Protein AF-A0AB34JAH9-F1 (afdb_monomer_lite)

Secondary structure (DSSP, 8-state):
--TT-----EE-SS-------TTPPPEES-S-HHHHHHHHT--TTTSPPEEETTEEE--THHHHSSTHHHHHHHHHHH-TT----EEEEE-S-B---------THHHHHHHHHHHHT-HHHHHHHHHHHHHHTT-EEEEE-PBPBTB---TT---HHHHHHHHHHHHHHHHHTHHHHHHHHHHHHHHH--HHHHHHHHHHHHHS---HHHHHHHHHHHHHHHHHHHH--

Structure (mmCIF, N/CA/C/O backbone):
data_AF-A0AB34JAH9-F1
#
_entry.id   AF-A0AB34JAH9-F1
#
loop_
_atom_site.group_PDB
_atom_site.id
_atom_site.type_symbol
_atom_site.label_atom_id
_atom_site.label_alt_id
_atom_site.label_comp_id
_atom_site.label_asym_id
_atom_site.label_entity_id
_atom_site.label_seq_id
_atom_site.pdbx_PDB_ins_code
_atom_site.Cartn_x
_atom_site.Cartn_y
_atom_site.Cartn_z
_atom_site.occupancy
_atom_site.B_iso_or_equiv
_atom_site.auth_seq_id
_atom_site.auth_comp_id
_atom_site.auth_asym_id
_atom_site.auth_atom_id
_atom_site.pdbx_PDB_model_num
ATOM 1 N N . MET A 1 1 ? -16.204 -18.238 15.334 1.00 49.59 1 MET A N 1
ATOM 2 C CA . MET A 1 1 ? -15.213 -17.325 15.942 1.00 49.59 1 MET A CA 1
ATOM 3 C C . MET A 1 1 ? -15.566 -17.162 17.406 1.00 49.59 1 MET A C 1
ATOM 5 O O . MET A 1 1 ? -16.722 -16.872 17.702 1.00 49.59 1 MET A O 1
ATOM 9 N N . GLU A 1 2 ? -14.619 -17.411 18.306 1.00 46.62 2 GLU A N 1
ATOM 10 C CA . GLU A 1 2 ? -14.800 -17.150 19.737 1.00 46.62 2 GLU A CA 1
ATOM 11 C C . GLU A 1 2 ? -14.984 -15.646 19.984 1.00 46.62 2 GLU A C 1
ATOM 13 O O . GLU A 1 2 ? -14.400 -14.815 19.289 1.00 46.62 2 GLU A O 1
ATOM 18 N N . LYS A 1 3 ? -15.817 -15.286 20.964 1.00 52.06 3 LYS A N 1
ATOM 19 C CA . LYS A 1 3 ? -16.354 -13.927 21.158 1.00 52.06 3 LYS A CA 1
ATOM 20 C C . LYS A 1 3 ? -15.336 -12.820 21.497 1.00 52.06 3 LYS A C 1
ATOM 22 O O . LYS A 1 3 ? -15.777 -11.698 21.680 1.00 52.06 3 LYS A O 1
ATOM 27 N N . ASN A 1 4 ? -14.026 -13.078 21.541 1.00 59.06 4 ASN A N 1
ATOM 28 C CA . ASN A 1 4 ? -13.010 -12.109 21.993 1.00 59.06 4 ASN A CA 1
ATOM 29 C C . ASN A 1 4 ? -11.688 -12.129 21.193 1.00 59.06 4 ASN A C 1
ATOM 31 O O . ASN A 1 4 ? -10.669 -11.640 21.681 1.00 59.06 4 ASN A O 1
ATOM 35 N N . GLN A 1 5 ? -11.663 -12.695 19.983 1.00 69.81 5 GLN A N 1
ATOM 36 C CA . GLN A 1 5 ? -10.435 -12.741 19.185 1.00 69.81 5 GLN A CA 1
ATOM 37 C C . GLN A 1 5 ? -10.327 -11.530 18.248 1.00 69.81 5 GLN A C 1
ATOM 39 O O . GLN A 1 5 ? -11.179 -11.325 17.385 1.00 69.81 5 GLN A O 1
ATOM 44 N N . TRP A 1 6 ? -9.252 -10.753 18.392 1.00 77.81 6 TRP A N 1
ATOM 45 C CA . TRP A 1 6 ? -8.877 -9.734 17.410 1.00 77.81 6 TRP A CA 1
ATOM 46 C C . TRP A 1 6 ? -8.344 -10.414 16.148 1.00 77.81 6 TRP A C 1
ATOM 48 O O . TRP A 1 6 ? -7.522 -11.327 16.227 1.00 77.81 6 TRP A O 1
ATOM 58 N N . CYS A 1 7 ? -8.801 -9.970 14.980 1.00 81.06 7 CYS A N 1
ATOM 59 C CA . CYS A 1 7 ? -8.337 -10.480 13.693 1.00 81.06 7 CYS A CA 1
ATOM 60 C C . CYS A 1 7 ? -8.199 -9.336 12.687 1.00 81.06 7 CYS A C 1
ATOM 62 O O . CYS A 1 7 ? -8.927 -8.346 12.758 1.00 81.06 7 CYS A O 1
ATOM 64 N N . CYS A 1 8 ? -7.256 -9.473 11.755 1.00 86.38 8 CYS A N 1
ATOM 65 C CA . CYS A 1 8 ? -7.121 -8.539 10.645 1.00 86.38 8 CYS A CA 1
ATOM 66 C C . CYS A 1 8 ? -8.253 -8.777 9.635 1.00 86.38 8 CYS A C 1
ATOM 68 O O . CYS A 1 8 ? -8.538 -9.926 9.286 1.00 86.38 8 CYS A O 1
ATOM 70 N N . MET A 1 9 ? -8.878 -7.698 9.162 1.00 89.56 9 MET A N 1
ATOM 71 C CA . MET A 1 9 ? -9.941 -7.739 8.161 1.00 89.56 9 MET A CA 1
ATOM 72 C C . MET A 1 9 ? -9.525 -6.948 6.921 1.00 89.56 9 MET A C 1
ATOM 74 O O . MET A 1 9 ? -9.053 -5.820 7.030 1.00 89.56 9 MET A O 1
ATOM 78 N N . LEU A 1 10 ? -9.723 -7.534 5.743 1.00 91.62 10 LEU A N 1
ATOM 79 C CA . LEU A 1 10 ? -9.477 -6.889 4.460 1.00 91.62 10 LEU A CA 1
ATOM 80 C C . LEU A 1 10 ? -10.747 -6.187 3.964 1.00 91.62 10 LEU A C 1
ATOM 82 O O . LEU A 1 10 ? -11.771 -6.827 3.732 1.00 91.62 10 LEU A O 1
ATOM 86 N N . LEU A 1 11 ? -10.670 -4.879 3.750 1.00 92.00 11 LEU A N 1
ATOM 87 C CA . LEU A 1 11 ? -11.725 -4.105 3.099 1.00 92.00 11 LEU A CA 1
ATOM 88 C C . LEU A 1 11 ? -11.309 -3.849 1.649 1.00 92.00 11 LEU A C 1
ATOM 90 O O . LEU A 1 11 ? -10.190 -3.409 1.394 1.00 92.00 11 LEU A O 1
ATOM 94 N N . CYS A 1 12 ? -12.174 -4.179 0.694 1.00 90.88 12 CYS A N 1
ATOM 95 C CA . CYS A 1 12 ? -11.834 -4.172 -0.730 1.00 90.88 12 CYS A CA 1
ATOM 96 C C . CYS A 1 12 ? -12.956 -3.579 -1.586 1.00 90.88 12 CYS A C 1
ATOM 98 O O . CYS A 1 12 ? -14.081 -3.420 -1.130 1.00 90.88 12 CYS A O 1
ATOM 100 N N . ASN A 1 13 ? -12.640 -3.229 -2.831 1.00 91.75 13 ASN A N 1
ATOM 101 C CA . ASN A 1 13 ? -13.566 -2.611 -3.786 1.00 91.75 13 ASN A CA 1
ATOM 102 C C . ASN A 1 13 ? -13.862 -3.512 -4.998 1.00 91.75 13 ASN A C 1
ATOM 104 O O . ASN A 1 13 ? -14.239 -3.020 -6.059 1.00 91.75 13 ASN A O 1
ATOM 108 N N . TYR A 1 14 ? -13.627 -4.814 -4.868 1.00 89.94 14 TYR A N 1
ATOM 109 C CA . TYR A 1 14 ? -13.820 -5.802 -5.922 1.00 89.94 14 TYR A CA 1
ATOM 110 C C . TYR A 1 14 ? -14.568 -7.007 -5.373 1.00 89.94 14 TYR A C 1
ATOM 112 O O . TYR A 1 14 ? -14.555 -7.273 -4.167 1.00 89.94 14 TYR A O 1
ATOM 120 N N . ASP A 1 15 ? -15.211 -7.747 -6.269 1.00 86.94 15 ASP A N 1
ATOM 121 C CA . ASP A 1 15 ? -15.792 -9.031 -5.918 1.00 86.94 15 ASP A CA 1
ATOM 122 C C . ASP A 1 15 ? -14.693 -10.041 -5.644 1.00 86.94 15 ASP A C 1
ATOM 124 O O . ASP A 1 15 ? -13.711 -10.184 -6.376 1.00 86.94 15 ASP A O 1
ATOM 128 N N . ARG A 1 16 ? -14.865 -10.722 -4.522 1.00 79.44 16 ARG A N 1
ATOM 129 C CA . ARG A 1 16 ? -13.935 -11.712 -4.022 1.00 79.44 16 ARG A CA 1
ATOM 130 C C . ARG A 1 16 ? -14.413 -13.068 -4.539 1.00 79.44 16 ARG A C 1
ATOM 132 O O . ARG A 1 16 ? -15.398 -13.559 -4.002 1.00 79.44 16 ARG A O 1
ATOM 139 N N . PRO A 1 17 ? -13.756 -13.676 -5.546 1.00 73.94 17 PRO A N 1
ATOM 140 C CA . PRO A 1 17 ? -14.196 -14.966 -6.070 1.00 73.94 17 PRO A CA 1
ATOM 141 C C . PRO A 1 17 ? -14.183 -16.023 -4.963 1.00 73.94 17 PRO A C 1
ATOM 143 O O . PRO A 1 17 ? -13.272 -16.027 -4.127 1.00 73.94 17 PRO A O 1
ATOM 146 N N . ASP A 1 18 ? -15.199 -16.884 -4.935 1.00 68.06 18 ASP A N 1
ATOM 147 C CA . ASP A 1 18 ? -15.270 -18.000 -3.996 1.00 68.06 18 ASP A CA 1
ATOM 148 C C . ASP A 1 18 ? -14.199 -19.027 -4.371 1.00 68.06 18 ASP A C 1
ATOM 150 O O . ASP A 1 18 ? -14.230 -19.633 -5.443 1.00 68.06 18 ASP A O 1
ATOM 154 N N . HIS A 1 19 ? 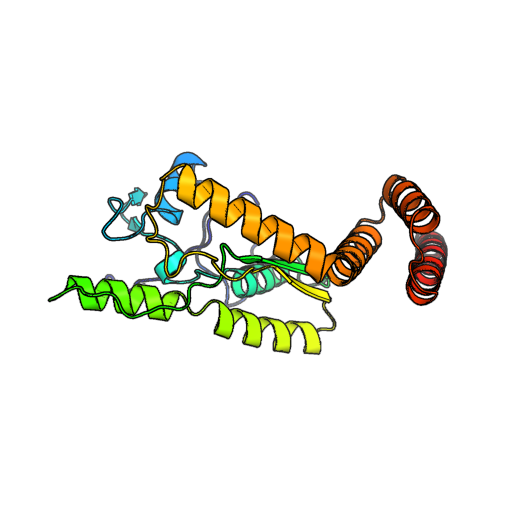-13.219 -19.207 -3.492 1.00 62.44 19 HIS A N 1
ATOM 155 C CA . HIS A 1 19 ? -12.175 -20.209 -3.653 1.00 62.44 19 HIS A CA 1
ATOM 156 C C . HIS A 1 19 ? -12.119 -21.081 -2.404 1.00 62.44 19 HIS A C 1
ATOM 158 O O . HIS A 1 19 ? -12.092 -20.572 -1.282 1.00 62.44 19 HIS A O 1
ATOM 164 N N . GLU A 1 20 ? -12.093 -22.398 -2.604 1.00 49.38 20 GLU A N 1
ATOM 165 C CA . GLU A 1 20 ? -11.875 -23.366 -1.533 1.00 49.38 20 GLU A CA 1
ATOM 166 C C . GLU A 1 20 ? -10.417 -23.269 -1.057 1.00 49.38 20 GLU A C 1
ATOM 168 O O . GLU A 1 20 ? -9.483 -23.625 -1.774 1.00 49.38 20 GLU A O 1
ATOM 173 N N . GLY A 1 21 ? -10.213 -22.739 0.150 1.00 54.16 21 GLY A N 1
ATOM 174 C CA . GLY A 1 21 ? -8.898 -22.633 0.779 1.00 54.16 21 GLY A CA 1
ATOM 175 C C . GLY A 1 21 ? -8.955 -21.907 2.125 1.00 54.16 21 GLY A C 1
ATOM 176 O O . GLY A 1 21 ? -9.409 -20.769 2.212 1.00 54.16 21 GLY A O 1
ATOM 177 N N . ASP A 1 22 ? -8.450 -22.555 3.175 1.00 55.94 22 ASP A N 1
ATOM 178 C CA . ASP A 1 22 ? -8.553 -22.154 4.593 1.00 55.94 22 ASP A CA 1
ATOM 179 C C . ASP A 1 22 ? -7.615 -20.990 5.002 1.00 55.94 22 ASP A C 1
ATOM 181 O O . ASP A 1 22 ? -7.293 -20.787 6.170 1.00 55.94 22 ASP A O 1
ATOM 185 N N . HIS A 1 23 ? -7.094 -20.230 4.036 1.00 63.84 23 HIS A N 1
ATOM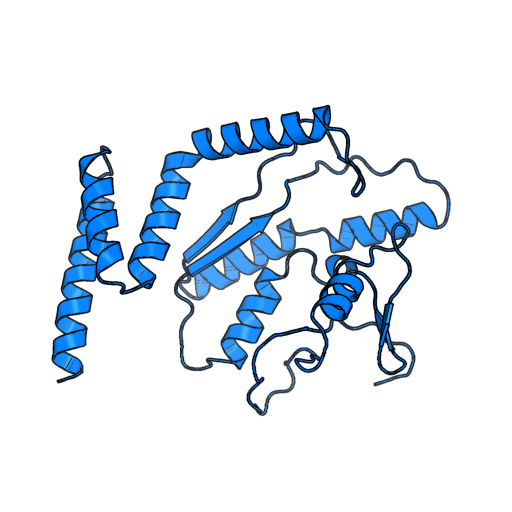 186 C CA . HIS A 1 23 ? -6.040 -19.227 4.273 1.00 63.84 23 HIS A CA 1
ATOM 187 C C . HIS A 1 23 ? -6.460 -17.798 3.931 1.00 63.84 23 HIS A C 1
ATOM 189 O O . HIS A 1 23 ? -5.650 -16.871 4.005 1.00 63.84 23 HIS A O 1
ATOM 195 N N . ARG A 1 24 ? -7.720 -17.595 3.539 1.00 73.31 24 ARG A N 1
ATOM 196 C CA . ARG A 1 24 ? -8.193 -16.283 3.111 1.00 73.31 24 ARG A CA 1
ATOM 197 C C . ARG A 1 24 ? -8.485 -15.384 4.307 1.00 73.31 24 ARG A C 1
ATOM 199 O O . ARG A 1 24 ? -9.180 -15.767 5.244 1.00 73.31 24 ARG A O 1
ATOM 206 N N . MET A 1 25 ? -8.012 -14.141 4.237 1.00 78.56 25 MET A N 1
ATOM 207 C CA . MET A 1 25 ? -8.375 -13.129 5.225 1.00 78.56 25 MET A CA 1
ATOM 208 C C . MET A 1 25 ? -9.882 -12.871 5.205 1.00 78.56 25 MET A C 1
ATOM 210 O O . MET A 1 25 ? -10.485 -12.710 4.134 1.00 78.56 25 MET A O 1
ATOM 214 N N . VAL A 1 26 ? -10.466 -12.750 6.397 1.00 84.62 26 VAL A N 1
ATOM 215 C CA . VAL A 1 26 ? -11.822 -12.220 6.571 1.00 84.62 26 VAL A CA 1
ATOM 216 C C . VAL A 1 26 ? -11.881 -10.852 5.900 1.00 84.62 26 VAL A C 1
ATOM 218 O O . VAL A 1 26 ? -10.958 -10.055 6.042 1.00 84.62 26 VAL A O 1
ATOM 221 N N . GLY A 1 27 ? -12.936 -10.570 5.142 1.00 85.75 27 GLY A N 1
ATOM 222 C CA . GLY A 1 27 ? -13.038 -9.294 4.448 1.00 85.75 27 GLY A CA 1
ATOM 223 C C . GLY A 1 27 ? -14.432 -8.976 3.943 1.00 85.75 27 GLY A C 1
ATOM 224 O O . GLY A 1 27 ? -15.302 -9.842 3.947 1.00 85.75 27 GLY A O 1
ATOM 225 N N . SER A 1 28 ? -14.625 -7.727 3.530 1.00 86.94 28 SER A N 1
ATOM 226 C CA . SER A 1 28 ? -15.883 -7.195 2.998 1.00 86.94 28 SER A CA 1
ATOM 227 C C . SER A 1 28 ? -15.606 -6.262 1.821 1.00 86.94 28 SER A C 1
ATOM 229 O O . SER A 1 28 ? -14.570 -5.593 1.783 1.00 86.94 28 SER A O 1
ATOM 231 N N . ASN A 1 29 ? -16.543 -6.214 0.877 1.00 89.56 29 ASN A N 1
ATOM 232 C CA . ASN A 1 29 ? -16.581 -5.247 -0.220 1.00 89.56 29 ASN A CA 1
ATOM 233 C C . ASN A 1 29 ? -17.878 -4.416 -0.250 1.00 89.56 29 ASN A C 1
ATOM 235 O O . ASN A 1 29 ? -18.139 -3.717 -1.222 1.00 89.56 29 ASN A O 1
ATOM 239 N N . GLN A 1 30 ? -18.692 -4.503 0.806 1.00 90.62 30 GLN A N 1
ATOM 240 C CA . GLN A 1 30 ? -20.044 -3.927 0.864 1.00 90.62 30 GLN A CA 1
ATOM 241 C C . GLN A 1 30 ? -20.117 -2.621 1.664 1.00 90.62 30 GLN A C 1
ATOM 243 O O . GLN A 1 30 ? -21.200 -2.119 1.943 1.00 90.62 30 GLN A O 1
ATOM 248 N N . TRP A 1 31 ? -18.977 -2.107 2.115 1.00 91.56 31 TRP A N 1
ATOM 249 C CA . TRP A 1 31 ? -18.929 -0.944 2.993 1.00 91.56 31 TRP A CA 1
ATOM 250 C C . TRP A 1 31 ? -18.771 0.349 2.206 1.00 91.56 31 TRP A C 1
ATOM 252 O O . TRP A 1 31 ? -18.100 0.388 1.173 1.00 91.56 31 TRP A O 1
ATOM 262 N N . GLU A 1 32 ? -19.337 1.431 2.735 1.00 92.25 32 GLU A N 1
ATOM 263 C CA . GLU A 1 32 ? -19.085 2.760 2.198 1.00 92.25 32 GLU A CA 1
ATOM 264 C C . GLU A 1 32 ? -17.618 3.158 2.401 1.00 92.25 32 GLU A C 1
ATOM 266 O O . GLU A 1 32 ? -16.992 2.848 3.418 1.00 92.25 32 GLU A O 1
ATOM 271 N N . VAL A 1 33 ? -17.066 3.909 1.444 1.00 93.38 33 VAL A N 1
ATOM 272 C CA . VAL A 1 33 ? -15.662 4.354 1.480 1.00 93.38 33 VAL A CA 1
ATOM 273 C C . VAL A 1 33 ? -15.345 5.121 2.769 1.00 93.38 33 VAL A C 1
ATOM 275 O O .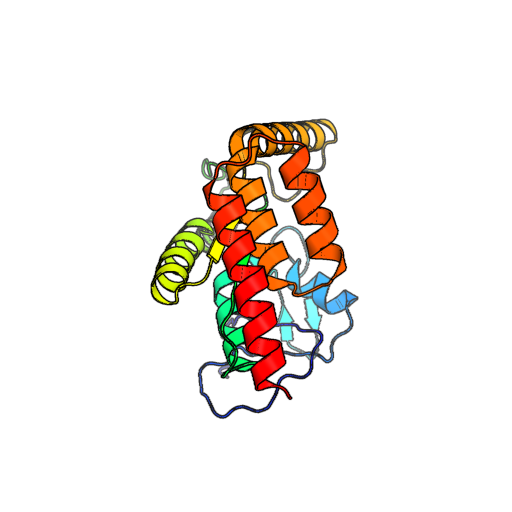 VAL A 1 33 ? -14.259 4.963 3.322 1.00 93.38 33 VAL A O 1
ATOM 278 N N . GLY A 1 34 ? -16.293 5.913 3.279 1.00 93.31 34 GLY A N 1
ATOM 279 C CA . GLY A 1 34 ? -16.131 6.644 4.537 1.00 93.31 34 GLY A CA 1
ATOM 280 C C . GLY A 1 34 ? -15.891 5.724 5.736 1.00 93.31 34 GLY A C 1
ATOM 281 O O . GLY A 1 34 ? -14.975 5.973 6.520 1.00 93.31 34 GLY A O 1
ATOM 282 N N . ASP A 1 35 ? -16.653 4.636 5.850 1.00 92.75 35 ASP A N 1
ATOM 283 C CA . ASP A 1 35 ? -16.502 3.668 6.940 1.00 92.75 35 ASP A CA 1
ATOM 284 C C . ASP A 1 35 ? -15.215 2.860 6.809 1.00 92.75 35 ASP A C 1
ATOM 286 O O . ASP A 1 35 ? -14.532 2.634 7.809 1.00 92.75 35 ASP A O 1
ATOM 290 N N . ILE A 1 36 ? -14.831 2.500 5.579 1.00 93.38 36 ILE A N 1
ATOM 291 C CA . ILE A 1 36 ? -13.558 1.824 5.303 1.00 93.38 36 ILE A CA 1
ATOM 292 C C . ILE A 1 36 ? -12.383 2.674 5.785 1.00 93.38 36 ILE A C 1
ATOM 294 O O . ILE A 1 36 ? -11.527 2.185 6.526 1.00 93.38 36 ILE A O 1
ATOM 298 N N . LEU A 1 37 ? -12.350 3.949 5.389 1.00 93.50 37 LEU A N 1
ATOM 299 C CA . LEU A 1 37 ? -11.277 4.863 5.770 1.00 93.50 37 LEU A CA 1
ATOM 300 C C . LEU A 1 37 ? -11.233 5.043 7.287 1.00 93.50 37 LEU A C 1
ATOM 302 O O . LEU A 1 37 ? -10.179 4.854 7.887 1.00 93.50 37 LEU A O 1
ATOM 306 N N . ARG A 1 38 ? -12.378 5.325 7.921 1.00 93.31 38 ARG A N 1
ATOM 307 C CA . ARG A 1 38 ? -12.435 5.519 9.375 1.00 93.31 38 ARG A CA 1
ATOM 308 C C . ARG A 1 38 ? -12.001 4.274 10.141 1.00 93.31 38 ARG A C 1
ATOM 310 O O . ARG A 1 38 ? -11.254 4.407 11.102 1.00 93.31 38 ARG A O 1
ATOM 317 N N . ALA A 1 39 ? -12.449 3.084 9.740 1.00 92.62 39 ALA A N 1
ATOM 318 C CA . ALA A 1 39 ? -12.068 1.838 10.398 1.00 92.62 39 ALA A CA 1
ATOM 319 C C . ALA A 1 39 ? -10.568 1.554 10.236 1.00 92.62 39 ALA A C 1
ATOM 321 O O . ALA A 1 39 ? -9.911 1.174 11.201 1.00 92.62 39 ALA A O 1
ATOM 322 N N . SER A 1 40 ? -10.017 1.788 9.040 1.00 92.12 40 SER A N 1
ATOM 323 C CA . SER A 1 40 ? -8.609 1.520 8.744 1.00 92.12 40 SER A CA 1
ATOM 324 C C . SER A 1 40 ? -7.639 2.485 9.426 1.00 92.12 40 SER A C 1
ATOM 326 O O . SER A 1 40 ? -6.503 2.081 9.652 1.00 92.12 40 SER A O 1
ATOM 328 N N . THR A 1 41 ? -8.051 3.724 9.725 1.00 91.44 41 THR A N 1
ATOM 329 C CA . THR A 1 41 ? -7.181 4.778 10.289 1.00 91.44 41 THR A CA 1
ATOM 330 C C . THR A 1 41 ? -7.510 5.136 11.743 1.00 91.44 41 THR A C 1
ATOM 332 O O . THR A 1 41 ? -7.066 6.172 12.244 1.00 91.44 41 THR A O 1
ATOM 335 N N . ALA A 1 42 ? -8.363 4.359 12.420 1.00 91.44 42 ALA A N 1
ATOM 336 C CA . ALA A 1 42 ? -8.774 4.625 13.799 1.00 91.44 42 ALA A CA 1
ATOM 337 C C . ALA A 1 42 ? -7.666 4.245 14.797 1.00 91.44 42 ALA A C 1
ATOM 339 O O . ALA A 1 42 ? -7.796 3.272 15.550 1.00 91.44 42 ALA A O 1
ATOM 340 N N . ALA A 1 43 ? -6.547 4.976 14.760 1.00 87.38 43 ALA A N 1
ATOM 341 C CA . ALA A 1 43 ? -5.382 4.716 15.598 1.00 87.38 43 ALA A CA 1
ATOM 342 C C . ALA A 1 43 ? -5.773 4.835 17.076 1.00 87.38 43 ALA A C 1
ATOM 344 O O . ALA A 1 43 ? -6.311 5.879 17.475 1.00 87.38 43 ALA A O 1
ATOM 345 N N . PRO A 1 44 ? -5.520 3.800 17.906 1.00 84.38 44 PRO A N 1
ATOM 346 C CA . PRO A 1 44 ? -5.752 3.899 19.338 1.00 84.38 44 PRO A CA 1
ATOM 347 C C . PRO A 1 44 ? -5.070 5.144 19.897 1.00 84.38 44 PRO A C 1
ATOM 349 O O . PRO A 1 44 ? -4.025 5.550 19.401 1.00 84.38 44 PRO A O 1
ATOM 352 N N . THR A 1 45 ? -5.672 5.746 20.921 1.00 82.44 45 THR A N 1
ATOM 353 C CA . THR A 1 45 ? -5.240 7.009 21.552 1.00 82.44 45 THR A CA 1
ATOM 354 C C . THR A 1 45 ? -5.420 8.278 20.713 1.00 82.44 45 THR A C 1
ATOM 356 O O . THR A 1 45 ? -5.460 9.354 21.299 1.00 82.44 45 THR A O 1
ATOM 359 N N . TYR A 1 46 ? -5.602 8.171 19.394 1.00 82.81 46 TYR A N 1
ATOM 360 C CA . TYR A 1 46 ? -5.848 9.310 18.501 1.00 82.81 46 TYR A CA 1
ATOM 361 C C . TYR A 1 46 ? -7.316 9.422 18.093 1.00 82.81 46 TYR A C 1
ATOM 363 O O . TYR A 1 46 ? -7.905 10.501 18.143 1.00 82.81 46 TYR A O 1
ATOM 371 N N . PHE A 1 47 ? -7.928 8.294 17.737 1.00 89.38 47 PHE A N 1
ATOM 372 C CA . PHE A 1 47 ? -9.298 8.236 17.247 1.00 89.38 47 PHE A CA 1
ATOM 373 C C . PHE A 1 47 ? -10.118 7.192 18.003 1.00 89.38 47 PHE A C 1
ATOM 375 O O . PHE A 1 47 ? -9.598 6.209 18.532 1.00 89.38 47 PHE A O 1
ATOM 382 N N . GLN A 1 48 ? -11.431 7.421 18.059 1.00 91.56 48 GLN A N 1
ATOM 383 C CA . GLN A 1 48 ? -12.366 6.447 18.617 1.00 91.56 48 GLN A CA 1
ATOM 384 C C . GLN A 1 48 ? -12.476 5.230 17.685 1.00 91.56 48 GLN A C 1
ATOM 386 O O . GLN A 1 48 ? -12.553 5.426 16.467 1.00 91.56 48 GLN A O 1
ATOM 391 N N . PRO A 1 49 ? -12.544 4.001 18.231 1.00 92.12 49 PRO A N 1
ATOM 392 C CA . PRO A 1 49 ? -12.849 2.814 17.445 1.00 92.12 49 PRO A CA 1
ATOM 393 C C . PRO A 1 49 ? -14.160 2.969 16.667 1.00 92.12 49 PRO A C 1
ATOM 395 O O . PRO A 1 49 ? -15.101 3.630 17.117 1.00 92.12 49 PRO A O 1
ATOM 398 N N . VAL A 1 50 ? -14.236 2.332 15.504 1.00 92.56 50 VAL A N 1
ATOM 399 C CA . VAL A 1 50 ? -15.413 2.377 14.631 1.00 92.56 50 VAL A CA 1
ATOM 400 C C . VAL A 1 50 ? -16.216 1.103 14.818 1.00 92.56 50 VAL A C 1
ATOM 402 O O . VAL A 1 50 ? -15.648 0.018 14.778 1.00 92.56 50 VAL A O 1
ATOM 405 N N . THR A 1 51 ? -17.530 1.213 14.999 1.00 92.38 51 THR A N 1
ATOM 406 C CA . THR A 1 51 ? -18.408 0.041 15.081 1.00 92.38 51 THR A CA 1
ATOM 407 C C . THR A 1 51 ? -19.306 -0.030 13.856 1.00 92.38 51 THR A C 1
ATOM 409 O O . THR A 1 51 ? -20.083 0.890 13.616 1.00 92.38 51 THR A O 1
ATOM 412 N N . VAL A 1 52 ? -19.219 -1.138 13.121 1.00 87.88 52 VAL A N 1
ATOM 413 C CA . VAL A 1 52 ? -20.053 -1.458 11.952 1.00 87.88 52 VAL A CA 1
ATOM 414 C C . VAL A 1 52 ? -20.574 -2.882 12.131 1.00 87.88 52 VAL A C 1
ATOM 416 O O . VAL A 1 52 ? -19.833 -3.757 12.580 1.00 87.88 52 VAL A O 1
ATOM 419 N N . ASP A 1 53 ? -21.861 -3.112 11.862 1.00 85.81 53 ASP A N 1
ATOM 420 C CA . ASP A 1 53 ? -22.520 -4.425 11.987 1.00 85.81 53 ASP A CA 1
ATOM 421 C C . ASP A 1 53 ? -22.282 -5.133 13.338 1.00 85.81 53 ASP A C 1
ATOM 423 O O . ASP A 1 53 ? -22.115 -6.352 13.426 1.00 85.81 53 ASP A O 1
ATOM 427 N N . GLY A 1 54 ? -22.229 -4.352 14.423 1.00 86.50 54 GLY A N 1
ATOM 428 C CA . GLY A 1 54 ? -22.015 -4.862 15.782 1.00 86.50 54 GLY A CA 1
ATOM 429 C C . GLY A 1 54 ? -20.590 -5.347 16.074 1.00 86.50 54 GLY A C 1
ATOM 430 O O . GLY A 1 54 ? -20.363 -5.955 17.120 1.00 86.50 54 GLY A O 1
ATOM 431 N N . ARG A 1 55 ? -19.628 -5.083 15.184 1.00 88.19 55 ARG A N 1
ATOM 432 C CA . ARG A 1 55 ? -18.197 -5.348 15.385 1.00 88.19 55 ARG A CA 1
ATOM 433 C C . ARG A 1 55 ? -17.431 -4.043 15.506 1.00 88.19 55 ARG A C 1
ATOM 435 O O . ARG A 1 55 ? -17.753 -3.077 14.823 1.00 88.19 55 ARG A O 1
ATOM 442 N N . THR A 1 56 ? -16.412 -4.030 16.356 1.00 91.44 56 THR A N 1
ATOM 443 C CA . THR A 1 56 ? -15.566 -2.858 16.594 1.00 91.44 56 THR A CA 1
ATOM 444 C C . THR A 1 56 ? -14.221 -3.013 15.894 1.00 91.44 56 THR A C 1
ATOM 446 O O . THR A 1 56 ? -13.593 -4.068 15.958 1.00 91.44 56 THR A O 1
ATOM 449 N N . TYR A 1 57 ? -13.787 -1.936 15.251 1.00 91.75 57 TYR A N 1
ATOM 450 C CA . TYR A 1 57 ? -12.620 -1.844 14.391 1.00 91.75 57 TYR A CA 1
ATOM 451 C C . TYR A 1 57 ? -11.700 -0.722 14.866 1.00 91.75 57 TYR A C 1
ATOM 453 O O . TYR A 1 57 ? -12.150 0.312 15.367 1.00 91.75 57 TYR A O 1
ATOM 461 N N . VAL A 1 58 ? -10.405 -0.948 14.697 1.00 91.62 58 VAL A N 1
ATOM 462 C CA . VAL A 1 58 ? -9.308 -0.030 15.014 1.00 91.62 58 VAL A CA 1
ATOM 463 C C . VAL A 1 58 ? -8.306 -0.072 13.866 1.00 91.62 58 VAL A C 1
ATOM 465 O O . VAL A 1 58 ? -8.389 -0.955 13.010 1.00 91.62 58 VAL A O 1
ATOM 468 N N . ASP A 1 59 ? -7.356 0.857 13.880 1.00 90.94 59 ASP A N 1
ATOM 469 C CA . ASP A 1 59 ? -6.348 1.026 12.834 1.00 90.94 59 ASP A CA 1
ATOM 470 C C . ASP A 1 59 ? -5.674 -0.273 12.387 1.00 90.94 59 ASP A C 1
ATOM 472 O O . ASP A 1 59 ? -5.219 -1.086 13.202 1.00 90.94 59 ASP A O 1
ATOM 476 N N . GLY A 1 60 ? -5.563 -0.432 11.068 1.00 88.75 60 GLY A N 1
ATOM 477 C CA . GLY A 1 60 ? -4.921 -1.585 10.445 1.00 88.75 60 GLY A CA 1
ATOM 478 C C . GLY A 1 60 ? -3.435 -1.701 10.782 1.00 88.75 60 GLY A C 1
ATOM 479 O O . GLY A 1 60 ? -2.900 -2.806 10.767 1.00 88.75 60 GLY A O 1
ATOM 480 N N . GLY A 1 61 ? -2.776 -0.606 11.159 1.00 84.19 61 GLY A N 1
ATOM 481 C CA . GLY A 1 61 ? -1.386 -0.544 11.601 1.00 84.19 61 GLY A CA 1
ATOM 482 C C . GLY A 1 61 ? -1.086 -1.394 12.835 1.00 84.19 61 GLY A C 1
ATOM 483 O O . GLY A 1 61 ? 0.046 -1.842 12.998 1.00 84.19 61 GLY A O 1
ATOM 484 N N . LEU A 1 62 ? -2.094 -1.718 13.653 1.00 81.31 62 LEU A N 1
ATOM 485 C CA . LEU A 1 62 ? -1.951 -2.680 14.753 1.00 81.31 62 LEU A CA 1
ATOM 486 C C . LEU A 1 62 ? -1.705 -4.119 14.281 1.00 81.31 62 LEU A C 1
ATOM 488 O O . LEU A 1 62 ? -1.157 -4.923 15.033 1.00 81.31 62 LEU A O 1
ATOM 492 N N . ALA A 1 63 ? -2.141 -4.461 13.069 1.00 80.50 63 ALA A N 1
ATOM 493 C CA . ALA A 1 63 ? -2.058 -5.816 12.530 1.00 80.50 63 ALA A CA 1
ATOM 494 C C . ALA A 1 63 ? -1.133 -5.919 11.308 1.00 80.50 63 ALA A C 1
ATOM 496 O O . ALA A 1 63 ? -0.414 -6.902 11.157 1.00 80.50 63 ALA A O 1
ATOM 497 N N . ALA A 1 64 ? -1.168 -4.920 10.429 1.00 83.94 64 ALA A N 1
ATOM 498 C CA . ALA A 1 64 ? -0.581 -4.949 9.098 1.00 83.94 64 ALA A CA 1
ATOM 499 C C . ALA A 1 64 ? -0.115 -3.550 8.651 1.00 83.94 64 ALA A C 1
ATOM 501 O O . ALA A 1 64 ? -0.510 -3.065 7.592 1.00 83.94 64 ALA A O 1
ATOM 502 N N . ASN A 1 65 ? 0.766 -2.904 9.427 1.00 85.31 65 ASN A N 1
ATOM 503 C CA . ASN A 1 65 ? 1.310 -1.581 9.072 1.00 85.31 65 ASN A CA 1
ATOM 504 C C . ASN A 1 65 ? 2.134 -1.580 7.766 1.00 85.31 65 ASN A C 1
ATOM 506 O O . ASN A 1 65 ? 2.307 -0.557 7.112 1.00 85.31 65 ASN A O 1
ATOM 510 N N . ASN A 1 66 ? 2.640 -2.748 7.360 1.00 90.38 66 ASN A N 1
ATOM 511 C CA . ASN A 1 66 ? 3.119 -3.000 6.006 1.00 90.38 66 ASN A CA 1
ATOM 512 C C . ASN A 1 66 ? 2.215 -4.069 5.362 1.00 90.38 66 ASN A C 1
ATOM 514 O O . ASN A 1 66 ? 2.451 -5.263 5.562 1.00 90.38 66 ASN A O 1
ATOM 518 N N . PRO A 1 67 ? 1.195 -3.685 4.573 1.00 92.75 67 PRO A N 1
ATOM 519 C CA . PRO A 1 67 ? 0.222 -4.631 4.031 1.00 92.75 67 PRO A CA 1
ATOM 520 C C . PRO A 1 67 ? 0.755 -5.439 2.836 1.00 92.75 67 PRO A C 1
ATOM 522 O O . PRO A 1 67 ? 0.006 -6.209 2.240 1.00 92.75 67 PRO A O 1
ATOM 525 N N . THR A 1 68 ? 2.034 -5.297 2.461 1.00 94.94 68 THR A N 1
ATOM 526 C CA . THR A 1 68 ? 2.582 -5.874 1.219 1.00 94.94 68 THR A CA 1
ATOM 527 C C . THR A 1 68 ? 2.426 -7.397 1.153 1.00 94.94 68 THR A C 1
ATOM 529 O O . THR A 1 68 ? 2.041 -7.925 0.113 1.00 94.94 68 THR A O 1
ATOM 532 N N . MET A 1 69 ? 2.664 -8.112 2.260 1.00 92.38 69 MET A N 1
ATOM 533 C CA . MET A 1 69 ? 2.468 -9.568 2.302 1.00 92.38 69 MET A CA 1
ATOM 534 C C . MET A 1 69 ? 0.994 -9.941 2.086 1.00 92.38 69 MET A C 1
ATOM 536 O O . MET A 1 69 ? 0.687 -10.808 1.271 1.00 92.38 69 MET A O 1
ATOM 540 N N . HIS A 1 70 ? 0.076 -9.245 2.762 1.00 91.44 70 HIS A N 1
ATOM 541 C CA . HIS A 1 70 ? -1.364 -9.461 2.605 1.00 91.44 70 HIS A CA 1
ATOM 542 C C . HIS A 1 70 ? -1.835 -9.169 1.176 1.00 91.44 70 HIS A C 1
ATOM 544 O O . HIS A 1 70 ? -2.636 -9.925 0.632 1.00 91.44 70 HIS A O 1
ATOM 550 N N . ALA A 1 71 ? -1.288 -8.132 0.537 1.00 93.62 71 ALA A N 1
ATOM 551 C CA . ALA A 1 71 ? -1.585 -7.803 -0.851 1.00 93.62 71 ALA A CA 1
ATOM 552 C C . ALA A 1 71 ? -1.120 -8.898 -1.828 1.00 93.62 71 ALA A C 1
ATOM 554 O O . ALA A 1 71 ? -1.866 -9.253 -2.738 1.00 93.62 71 ALA A O 1
ATOM 555 N N . ILE A 1 72 ? 0.077 -9.468 -1.631 1.00 93.62 72 ILE A N 1
ATOM 556 C CA . ILE A 1 72 ? 0.584 -10.582 -2.453 1.00 93.62 72 ILE A CA 1
ATOM 557 C C . ILE A 1 72 ? -0.308 -11.821 -2.297 1.00 93.62 72 ILE A C 1
ATOM 559 O O . ILE A 1 72 ? -0.676 -12.441 -3.295 1.00 93.62 72 ILE A O 1
ATOM 563 N N . LEU A 1 73 ? -0.679 -12.163 -1.059 1.00 90.62 73 LEU A N 1
ATOM 564 C CA . LEU A 1 73 ? -1.543 -13.310 -0.772 1.00 90.62 73 LEU A CA 1
ATOM 565 C C . LEU A 1 73 ? -2.941 -13.140 -1.381 1.00 90.62 73 LEU A C 1
ATOM 567 O O . LEU A 1 73 ? -3.439 -14.058 -2.032 1.00 90.62 73 LEU A O 1
ATOM 571 N N . GLU A 1 74 ? -3.562 -11.968 -1.226 1.00 91.25 74 GLU A N 1
ATOM 572 C CA . GLU A 1 74 ? -4.880 -11.706 -1.810 1.00 91.25 74 GLU A CA 1
ATOM 573 C C . GLU A 1 74 ? -4.820 -11.682 -3.344 1.00 91.25 74 GLU A C 1
ATOM 575 O O . GLU A 1 74 ? -5.696 -12.249 -3.988 1.00 91.25 74 GLU A O 1
ATOM 580 N N . ALA A 1 75 ? -3.767 -11.124 -3.952 1.00 91.69 75 ALA A N 1
ATOM 581 C CA . ALA A 1 75 ? -3.586 -11.180 -5.404 1.00 91.69 75 ALA A CA 1
ATOM 582 C C . ALA A 1 75 ? -3.487 -12.627 -5.918 1.00 91.69 75 ALA A C 1
ATOM 584 O O . ALA A 1 75 ? -4.067 -12.945 -6.955 1.00 91.69 75 ALA A O 1
ATOM 585 N N . GLY A 1 76 ? -2.814 -13.513 -5.175 1.00 89.12 76 GLY A N 1
ATOM 586 C CA . GLY A 1 76 ? -2.787 -14.949 -5.466 1.00 89.12 76 GLY A CA 1
ATOM 587 C C . GLY A 1 76 ? -4.157 -15.622 -5.327 1.00 89.12 76 GLY A C 1
ATOM 588 O O . GLY A 1 76 ? -4.451 -16.552 -6.073 1.00 89.12 76 GLY A O 1
ATOM 589 N N . CYS A 1 77 ? -5.016 -15.128 -4.431 1.00 86.75 77 CYS A N 1
ATOM 590 C CA . CYS A 1 77 ? -6.397 -15.599 -4.315 1.00 86.75 77 CYS A CA 1
ATOM 591 C C . CYS A 1 77 ? -7.262 -15.127 -5.490 1.00 86.75 77 CYS A C 1
ATOM 593 O O . CYS A 1 77 ? -8.047 -15.909 -6.006 1.00 86.75 77 CYS A O 1
ATOM 595 N N . ILE A 1 78 ? -7.136 -13.869 -5.922 1.00 89.38 78 ILE A N 1
ATOM 596 C CA . ILE A 1 78 ? -7.954 -13.311 -7.015 1.00 89.38 78 ILE A CA 1
ATOM 597 C C . ILE A 1 78 ? -7.509 -13.864 -8.376 1.00 89.38 78 ILE A C 1
ATOM 599 O O . ILE A 1 78 ? -8.336 -14.135 -9.246 1.00 89.38 78 ILE A O 1
ATOM 603 N N . TRP A 1 79 ? -6.199 -14.032 -8.576 1.00 89.19 79 TRP A N 1
ATOM 604 C CA . TRP A 1 79 ? -5.624 -14.474 -9.845 1.00 89.19 79 TRP A CA 1
ATOM 605 C C . TRP A 1 79 ? -4.649 -15.644 -9.658 1.00 89.19 79 TRP A C 1
ATOM 607 O O . TRP A 1 79 ? -3.451 -15.495 -9.912 1.00 89.19 79 TRP A O 1
ATOM 617 N N . PRO A 1 80 ? -5.138 -16.846 -9.306 1.00 87.69 80 PRO A N 1
ATOM 618 C CA . PRO A 1 80 ? -4.284 -17.990 -8.965 1.00 87.69 80 PRO A CA 1
ATOM 619 C C . PRO A 1 80 ? -3.356 -18.443 -10.101 1.00 87.69 80 PRO A C 1
ATOM 621 O O . PRO A 1 80 ? -2.308 -19.030 -9.855 1.00 87.69 80 PRO A O 1
ATOM 624 N N . GLN A 1 81 ? -3.719 -18.154 -11.354 1.00 88.19 81 GLN A N 1
ATOM 625 C CA . GLN A 1 81 ? -2.934 -18.513 -12.540 1.00 88.19 81 GLN A CA 1
ATOM 626 C C . GLN A 1 81 ? -2.107 -17.349 -13.105 1.00 88.19 81 GLN A C 1
ATOM 628 O O . GLN A 1 81 ? -1.410 -17.513 -14.108 1.00 88.19 81 GLN A O 1
ATOM 633 N N . ARG A 1 82 ? -2.170 -16.156 -12.497 1.00 89.00 82 ARG A N 1
ATOM 634 C CA . ARG A 1 82 ? -1.449 -14.973 -12.978 1.00 89.00 82 ARG A CA 1
ATOM 635 C C . ARG A 1 82 ? -0.282 -14.658 -12.056 1.00 89.00 82 ARG A C 1
ATOM 637 O O . ARG A 1 82 ? -0.455 -14.374 -10.877 1.00 89.00 82 ARG A O 1
ATOM 644 N N . ARG A 1 83 ? 0.925 -14.638 -12.619 1.00 89.56 83 ARG A N 1
ATOM 645 C CA . ARG A 1 83 ? 2.119 -14.216 -11.881 1.00 89.56 83 ARG A CA 1
ATOM 646 C C . ARG A 1 83 ? 2.128 -12.702 -11.687 1.00 89.56 83 ARG A C 1
ATOM 648 O O . ARG A 1 83 ? 1.852 -11.949 -12.622 1.00 89.56 83 ARG A O 1
ATOM 655 N N . ILE A 1 84 ? 2.501 -12.266 -10.488 1.00 93.19 84 ILE A N 1
ATOM 656 C CA . ILE A 1 84 ? 2.785 -10.860 -10.195 1.00 93.19 84 ILE A CA 1
ATOM 657 C C . ILE A 1 84 ? 4.134 -10.513 -10.833 1.00 93.19 84 ILE A C 1
ATOM 659 O O . ILE A 1 84 ? 5.127 -11.183 -10.577 1.00 93.19 84 ILE A O 1
ATOM 663 N N . GLY A 1 85 ? 4.177 -9.483 -11.681 1.00 90.81 85 GLY A N 1
ATOM 664 C CA . GLY A 1 85 ? 5.420 -9.072 -12.348 1.00 90.81 85 GLY A CA 1
ATOM 665 C C . GLY A 1 85 ? 6.272 -8.096 -11.533 1.00 90.81 85 GLY A C 1
ATOM 666 O O . GLY A 1 85 ? 7.498 -8.090 -11.652 1.00 90.81 85 GLY A O 1
ATOM 667 N N . CYS A 1 86 ? 5.632 -7.253 -10.720 1.00 94.62 86 CYS A N 1
ATOM 668 C CA . CYS A 1 86 ? 6.300 -6.244 -9.908 1.00 94.62 86 CYS A CA 1
ATOM 669 C C . CYS A 1 86 ? 5.453 -5.878 -8.685 1.00 94.62 86 CYS A C 1
ATOM 671 O O . CYS A 1 86 ? 4.226 -5.812 -8.778 1.00 94.62 86 CYS A O 1
ATOM 673 N N . VAL A 1 87 ? 6.117 -5.616 -7.562 1.00 96.81 87 VAL A N 1
ATOM 674 C CA . VAL A 1 87 ? 5.547 -5.066 -6.333 1.00 96.81 87 VAL A CA 1
ATOM 675 C C . VAL A 1 87 ? 6.364 -3.841 -5.944 1.00 96.81 87 VAL A C 1
ATOM 677 O O . VAL A 1 87 ? 7.573 -3.930 -5.737 1.00 96.81 87 VAL A O 1
ATOM 680 N N . VAL A 1 88 ? 5.692 -2.701 -5.804 1.00 96.69 88 VAL A N 1
ATOM 681 C CA . VAL A 1 88 ? 6.286 -1.478 -5.256 1.00 96.69 88 VAL A CA 1
ATOM 682 C C . VAL A 1 88 ? 5.614 -1.181 -3.926 1.00 96.69 88 VAL A C 1
ATOM 684 O O . VAL A 1 88 ? 4.398 -1.026 -3.855 1.00 96.69 88 VAL A O 1
ATOM 687 N N . SER A 1 89 ? 6.413 -1.134 -2.868 1.00 95.94 89 SER A N 1
ATOM 688 C CA . SER A 1 89 ? 5.972 -0.854 -1.508 1.00 95.94 89 SER A CA 1
ATOM 689 C C . SER A 1 89 ? 6.450 0.535 -1.105 1.00 95.94 89 SER A C 1
ATOM 691 O O . SER A 1 89 ? 7.646 0.816 -1.165 1.00 95.94 89 SER A O 1
ATOM 693 N N . LEU A 1 90 ? 5.523 1.403 -0.706 1.00 94.56 90 LEU A N 1
ATOM 694 C CA . LEU A 1 90 ? 5.814 2.772 -0.284 1.00 94.56 90 LEU A CA 1
ATOM 695 C C . LEU A 1 90 ? 5.658 2.864 1.234 1.00 94.56 90 LEU A C 1
ATOM 697 O O . LEU A 1 90 ? 4.614 2.497 1.772 1.00 94.56 90 LEU A O 1
ATOM 701 N N . GLY A 1 91 ? 6.707 3.299 1.920 1.00 90.00 91 GLY A N 1
ATOM 702 C CA . GLY A 1 91 ? 6.674 3.613 3.340 1.00 90.00 91 GLY A CA 1
ATOM 703 C C . GLY A 1 91 ? 6.466 5.104 3.591 1.00 90.00 91 GLY A C 1
ATOM 704 O O . GLY A 1 91 ? 6.663 5.938 2.707 1.00 90.00 91 GLY A O 1
ATOM 705 N N . CYS A 1 92 ? 6.055 5.426 4.816 1.00 86.50 92 CYS A N 1
ATOM 706 C CA . CYS A 1 92 ? 5.858 6.801 5.279 1.00 86.50 92 CYS A CA 1
ATOM 707 C C . CYS A 1 92 ? 7.119 7.395 5.927 1.00 86.50 92 CYS A C 1
ATOM 709 O O . CYS A 1 92 ? 7.043 8.459 6.534 1.00 86.50 92 CYS A O 1
ATOM 711 N N . GLY A 1 93 ? 8.260 6.720 5.789 1.00 82.81 93 GLY A N 1
ATOM 712 C CA . GLY A 1 93 ? 9.533 7.114 6.356 1.00 82.81 93 GLY A CA 1
ATOM 713 C C . GLY A 1 93 ? 9.977 6.201 7.496 1.00 82.81 93 GLY A C 1
ATOM 714 O O . GLY A 1 93 ? 9.158 5.673 8.256 1.00 82.81 93 GLY A O 1
ATOM 715 N N . LYS A 1 94 ? 11.292 6.014 7.618 1.00 77.38 94 LYS A N 1
ATOM 716 C CA . LYS A 1 94 ? 11.901 5.228 8.693 1.00 77.38 94 LYS A CA 1
ATOM 717 C C . LYS A 1 94 ? 12.156 6.121 9.903 1.00 77.38 94 LYS A C 1
ATOM 719 O O . LYS A 1 94 ? 13.040 6.976 9.882 1.00 77.38 94 LYS A O 1
ATOM 724 N N . SER A 1 95 ? 11.390 5.899 10.966 1.00 66.75 95 SER A N 1
ATOM 725 C CA . SER A 1 95 ? 11.627 6.505 12.276 1.00 66.75 95 SER A CA 1
ATOM 726 C C . SER A 1 95 ? 12.650 5.668 13.055 1.00 66.75 95 SER A C 1
ATOM 728 O O . SER A 1 95 ? 12.475 4.453 13.205 1.00 66.75 95 SER A O 1
ATOM 730 N N . SER A 1 96 ? 13.703 6.295 13.577 1.00 56.19 96 SER A N 1
ATOM 731 C CA . SER A 1 96 ? 14.643 5.641 14.493 1.00 56.19 96 SER A CA 1
ATOM 732 C C . SER A 1 96 ? 14.053 5.637 15.898 1.00 56.19 96 SER A C 1
ATOM 734 O O . SER A 1 96 ? 14.471 6.448 16.713 1.00 56.19 96 SER A O 1
ATOM 736 N N . TYR A 1 97 ? 13.103 4.730 16.162 1.00 51.25 97 TYR A N 1
ATOM 737 C CA . TYR A 1 97 ? 12.285 4.728 17.382 1.00 51.25 97 TYR A CA 1
ATOM 738 C C . TYR A 1 97 ? 13.139 4.829 18.663 1.00 51.25 97 TYR A C 1
ATOM 740 O O . TYR A 1 97 ? 13.631 3.839 19.211 1.00 51.25 97 TYR A O 1
ATOM 748 N N . GLY A 1 98 ? 13.311 6.048 19.161 1.00 48.03 98 GLY A N 1
ATOM 749 C CA . GLY A 1 98 ? 13.835 6.398 20.462 1.00 48.03 98 GLY A CA 1
ATOM 750 C C . GLY A 1 98 ? 12.681 6.308 21.442 1.00 48.03 98 GLY A C 1
ATOM 751 O O . GLY A 1 98 ? 11.895 7.240 21.562 1.00 48.03 98 GLY A O 1
ATOM 752 N N . GLY A 1 99 ? 12.572 5.149 22.100 1.00 45.00 99 GLY A N 1
ATOM 753 C CA . GLY A 1 99 ? 11.452 4.741 22.954 1.00 45.00 99 GLY A CA 1
ATOM 754 C C . GLY A 1 99 ? 10.674 5.883 23.616 1.00 45.00 99 GLY A C 1
ATOM 755 O O . GLY A 1 99 ? 11.239 6.723 24.322 1.00 45.00 99 GLY A O 1
ATOM 756 N N . ALA A 1 100 ? 9.357 5.882 23.405 1.00 46.47 100 ALA A N 1
ATOM 757 C CA . ALA A 1 100 ? 8.455 6.882 23.952 1.00 46.47 100 ALA A CA 1
ATOM 758 C C . ALA A 1 100 ? 8.645 7.040 25.473 1.00 46.47 100 ALA A C 1
ATOM 760 O O . ALA A 1 100 ? 8.592 6.071 26.234 1.00 46.47 100 ALA A O 1
ATOM 761 N N . LYS A 1 101 ? 8.816 8.287 25.931 1.00 42.75 101 LYS A N 1
ATOM 762 C CA . LYS A 1 101 ? 8.770 8.656 27.354 1.00 42.75 101 LYS A CA 1
ATOM 763 C C . LYS A 1 101 ? 7.316 8.735 27.825 1.00 42.75 101 LYS A C 1
ATOM 765 O O . LYS A 1 101 ? 6.824 9.811 28.148 1.00 42.75 101 LYS A O 1
ATOM 770 N N . SER A 1 102 ? 6.609 7.614 27.837 1.00 51.66 102 SER A N 1
ATOM 771 C CA . SER A 1 102 ? 5.286 7.515 28.458 1.00 51.66 102 SER A CA 1
ATOM 772 C C . SER A 1 102 ? 5.349 6.608 29.689 1.00 51.66 102 SER A C 1
ATOM 774 O O . SER A 1 102 ? 6.201 5.727 29.795 1.00 51.66 102 SER A O 1
ATOM 776 N N . SER A 1 103 ? 4.484 6.865 30.671 1.00 52.22 103 SER A N 1
ATOM 777 C CA . SER A 1 103 ? 4.363 6.069 31.894 1.00 52.22 103 SER A CA 1
ATOM 778 C C . SER A 1 103 ? 3.019 5.331 31.924 1.00 52.22 103 SER A C 1
ATOM 780 O O . SER A 1 103 ? 2.017 5.794 31.379 1.00 52.22 103 SER A O 1
ATOM 782 N N . GLY A 1 104 ? 2.991 4.154 32.554 1.00 59.81 104 GLY A N 1
ATOM 783 C CA . GLY A 1 104 ? 1.769 3.360 32.734 1.00 59.81 104 GLY A CA 1
ATOM 784 C C . GLY A 1 104 ? 1.299 2.616 31.476 1.00 59.81 104 GLY A C 1
ATOM 785 O O . GLY A 1 104 ? 2.096 2.210 30.637 1.00 59.81 104 GLY A O 1
ATOM 786 N N . THR A 1 105 ? -0.009 2.391 31.345 1.00 58.91 105 THR A N 1
ATOM 787 C CA . THR A 1 105 ? -0.621 1.579 30.272 1.00 58.91 105 THR A CA 1
ATOM 788 C C . THR A 1 105 ? -0.384 2.148 28.868 1.00 58.91 105 THR A C 1
ATOM 790 O O . THR A 1 105 ? -0.301 1.395 27.902 1.00 58.91 105 THR A O 1
ATOM 793 N N . LEU A 1 106 ? -0.219 3.471 28.758 1.00 62.06 106 LEU A N 1
ATOM 794 C CA . LEU A 1 106 ? 0.023 4.171 27.493 1.00 62.06 106 LEU A CA 1
ATOM 795 C C . LEU A 1 106 ? 1.382 3.801 26.876 1.00 62.06 106 LEU A C 1
ATOM 797 O O . LEU A 1 106 ? 1.497 3.730 25.657 1.00 62.06 106 LEU A O 1
ATOM 801 N N 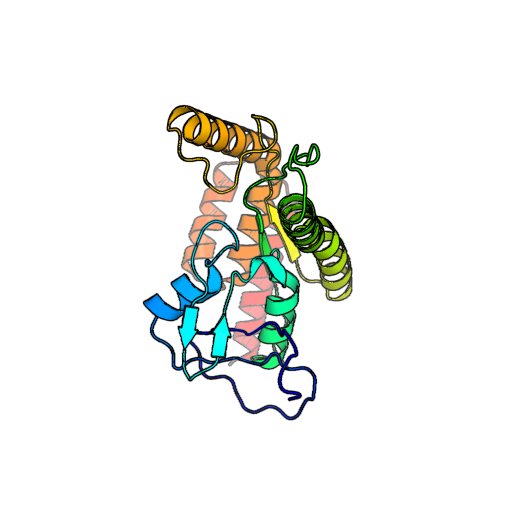. TYR A 1 107 ? 2.371 3.478 27.717 1.00 63.53 107 TYR A N 1
ATOM 802 C CA . TYR A 1 107 ? 3.664 2.938 27.294 1.00 63.53 107 TYR A CA 1
ATOM 803 C C . TYR A 1 107 ? 3.516 1.586 26.608 1.00 63.53 107 TYR A C 1
ATOM 805 O O . TYR A 1 107 ? 4.053 1.371 25.528 1.00 63.53 107 TYR A O 1
ATOM 813 N N . TRP A 1 108 ? 2.731 0.678 27.183 1.00 58.41 108 TRP A N 1
ATOM 814 C CA . TRP A 1 108 ? 2.525 -0.642 26.592 1.00 58.41 108 TRP A CA 1
ATOM 815 C C . TRP A 1 108 ? 1.747 -0.577 25.278 1.00 58.41 108 TRP A C 1
ATOM 817 O O . TRP A 1 108 ? 2.077 -1.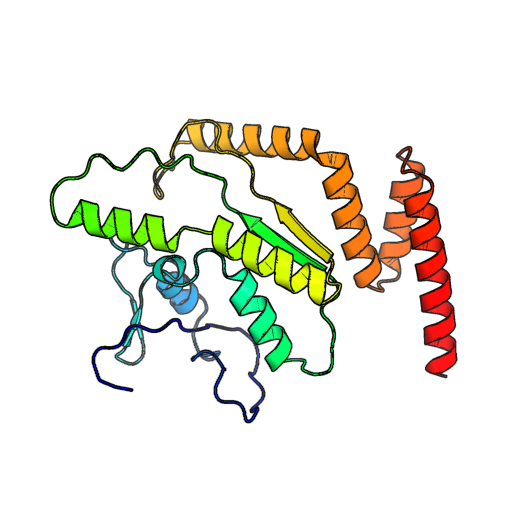316 24.357 1.00 58.41 108 TRP A O 1
ATOM 827 N N . VAL A 1 109 ? 0.786 0.345 25.148 1.00 63.31 109 VAL A N 1
ATOM 828 C CA . VAL A 1 109 ? 0.097 0.599 23.871 1.00 63.31 109 VAL A CA 1
ATOM 829 C C . VAL A 1 109 ? 1.073 1.141 22.826 1.00 63.31 109 VAL A C 1
ATOM 831 O O . VAL A 1 109 ? 1.114 0.605 21.722 1.00 63.31 109 VAL A O 1
ATOM 834 N N . SER A 1 110 ? 1.917 2.123 23.165 1.00 62.03 110 SER A N 1
ATOM 835 C CA . SER A 1 110 ? 2.935 2.623 22.229 1.00 62.03 110 SER A CA 1
ATOM 836 C C . SER A 1 110 ? 3.975 1.560 21.864 1.00 62.03 110 SER A C 1
ATOM 838 O O . SER A 1 110 ? 4.379 1.487 20.710 1.00 62.03 110 SER A O 1
ATOM 840 N N . GLN A 1 111 ? 4.357 0.682 22.797 1.00 57.75 111 GLN A N 1
ATOM 841 C CA . GLN A 1 111 ? 5.270 -0.432 22.520 1.00 57.75 111 GLN A CA 1
ATOM 842 C C . GLN A 1 111 ? 4.619 -1.512 21.643 1.00 57.75 111 GLN A C 1
ATOM 844 O O . GLN A 1 111 ? 5.280 -2.052 20.762 1.00 57.75 111 GLN A O 1
ATOM 849 N N . LEU A 1 112 ? 3.331 -1.818 21.832 1.00 60.88 112 LEU A N 1
ATOM 850 C CA . LEU A 1 112 ? 2.587 -2.739 20.964 1.00 60.88 112 LEU A CA 1
ATOM 851 C C . LEU A 1 112 ? 2.422 -2.170 19.553 1.00 60.88 112 LEU A C 1
ATOM 853 O O . LEU A 1 112 ? 2.634 -2.902 18.589 1.00 60.88 112 LEU A O 1
ATOM 857 N N . MET A 1 113 ? 2.137 -0.869 19.435 1.00 60.38 113 MET A N 1
ATOM 858 C CA . MET A 1 113 ? 2.180 -0.163 18.153 1.00 60.38 113 MET A CA 1
ATOM 859 C C . MET A 1 113 ? 3.578 -0.278 17.538 1.00 60.38 113 MET A C 1
ATOM 861 O O . MET A 1 113 ? 3.697 -0.751 16.420 1.00 60.38 113 MET A O 1
ATOM 865 N N . ALA A 1 114 ? 4.648 0.036 18.273 1.00 58.06 114 ALA A N 1
ATOM 866 C CA . ALA A 1 114 ? 6.024 -0.051 17.773 1.00 58.06 114 ALA A CA 1
ATOM 867 C C . ALA A 1 114 ? 6.423 -1.469 17.307 1.00 58.06 114 ALA A C 1
ATOM 869 O O . ALA A 1 114 ? 7.124 -1.624 16.309 1.00 58.06 114 ALA A O 1
ATOM 870 N N . ILE A 1 115 ? 5.950 -2.517 17.991 1.00 56.34 115 ILE A N 1
ATOM 871 C CA . ILE A 1 115 ? 6.183 -3.921 17.615 1.00 56.34 115 ILE A CA 1
ATOM 872 C C . ILE A 1 115 ? 5.374 -4.308 16.364 1.00 56.34 115 ILE A C 1
ATOM 874 O O . ILE A 1 115 ? 5.915 -4.968 15.474 1.00 56.34 115 ILE A O 1
ATOM 878 N N . ALA A 1 116 ? 4.113 -3.872 16.260 1.00 55.53 116 ALA A N 1
ATOM 879 C CA . ALA A 1 116 ? 3.280 -4.035 15.063 1.00 55.53 116 ALA A CA 1
ATOM 880 C C . ALA A 1 116 ? 3.803 -3.222 13.857 1.00 55.53 116 ALA A C 1
ATOM 882 O O . ALA A 1 116 ? 3.591 -3.585 12.700 1.00 55.53 116 ALA A O 1
ATOM 883 N N . VAL A 1 117 ? 4.568 -2.163 14.133 1.00 54.66 117 VAL A N 1
ATOM 884 C CA . VAL A 1 117 ? 5.219 -1.253 13.178 1.00 54.66 117 VAL A CA 1
ATOM 885 C C . VAL A 1 117 ? 6.573 -1.788 12.685 1.00 54.66 117 VAL A C 1
ATOM 887 O O . VAL A 1 117 ? 7.305 -1.066 12.019 1.00 54.66 117 VAL A O 1
ATOM 890 N N . SER A 1 118 ? 6.929 -3.064 12.897 1.00 62.34 118 SER A N 1
ATOM 891 C CA . SER A 1 118 ? 8.123 -3.644 12.251 1.00 62.34 118 SER A CA 1
ATOM 892 C C . SER A 1 118 ? 7.892 -3.904 10.750 1.00 62.34 118 SER A C 1
ATOM 894 O O . SER A 1 118 ? 7.921 -5.033 10.256 1.00 62.34 118 SER A O 1
ATOM 896 N N . THR A 1 119 ? 7.662 -2.821 10.009 1.00 69.56 119 THR A N 1
ATOM 897 C CA . THR A 1 119 ? 7.548 -2.760 8.551 1.00 69.56 119 THR A CA 1
ATOM 898 C C . THR A 1 119 ? 8.784 -3.347 7.876 1.00 69.56 119 THR A C 1
ATOM 900 O O . THR A 1 119 ? 8.646 -3.947 6.809 1.00 69.56 119 THR A O 1
ATOM 903 N N . GLU A 1 120 ? 9.945 -3.251 8.532 1.00 79.06 120 GLU A N 1
ATOM 904 C CA . GLU A 1 120 ? 11.226 -3.804 8.090 1.00 79.06 120 GLU A CA 1
ATOM 905 C C . GLU A 1 120 ? 11.238 -5.344 8.102 1.00 79.06 120 GLU A C 1
ATOM 907 O O . GLU A 1 120 ? 11.611 -5.950 7.105 1.00 79.06 120 GLU A O 1
ATOM 912 N N . LYS A 1 121 ? 10.714 -6.017 9.140 1.00 82.81 121 LYS A N 1
ATOM 913 C CA . LYS A 1 121 ? 10.610 -7.496 9.137 1.00 82.81 121 LYS A CA 1
ATOM 914 C C . LYS A 1 121 ? 9.699 -8.007 8.023 1.00 82.81 121 LYS A C 1
ATOM 916 O O . LYS A 1 121 ? 9.980 -9.026 7.385 1.00 82.81 121 LYS A O 1
ATOM 921 N N . VAL A 1 122 ? 8.590 -7.302 7.783 1.00 86.25 122 VAL A N 1
ATOM 922 C CA . VAL A 1 122 ? 7.703 -7.612 6.655 1.00 86.25 122 VAL A CA 1
ATOM 923 C C . VAL A 1 122 ? 8.424 -7.353 5.335 1.00 86.25 122 VAL A C 1
ATOM 925 O O . VAL A 1 122 ? 8.325 -8.179 4.434 1.00 86.25 122 VAL A O 1
ATOM 928 N N . HIS A 1 123 ? 9.179 -6.256 5.222 1.00 89.50 123 HIS A N 1
ATOM 929 C CA . HIS A 1 123 ? 10.005 -5.963 4.052 1.00 89.50 123 HIS A CA 1
ATOM 930 C C . HIS A 1 123 ? 11.010 -7.089 3.772 1.00 89.50 123 HIS A C 1
ATOM 932 O O . HIS A 1 123 ? 11.035 -7.589 2.652 1.00 89.50 123 HIS A O 1
ATOM 938 N N . GLU A 1 124 ? 11.768 -7.550 4.769 1.00 91.75 124 GLU A N 1
ATOM 939 C CA . GLU A 1 124 ? 12.721 -8.661 4.635 1.00 91.75 124 GLU A CA 1
ATOM 940 C C . GLU A 1 124 ? 12.033 -9.955 4.181 1.00 91.75 124 GLU A C 1
ATOM 942 O O . GLU A 1 124 ? 12.481 -10.615 3.239 1.00 91.75 124 GLU A O 1
ATOM 947 N N . SER A 1 125 ? 10.895 -10.287 4.797 1.00 92.44 125 SER A N 1
ATOM 948 C CA . SER A 1 125 ? 10.112 -11.482 4.456 1.00 92.44 125 SER A CA 1
ATOM 949 C C . SER A 1 125 ? 9.565 -11.415 3.027 1.00 92.44 125 SER A C 1
ATOM 951 O O . SER A 1 125 ? 9.659 -12.380 2.268 1.00 92.44 125 SER A O 1
ATOM 953 N N . VAL A 1 126 ? 9.022 -10.260 2.631 1.00 94.19 126 VAL A N 1
ATOM 954 C CA . VAL A 1 126 ? 8.536 -10.014 1.268 1.00 94.19 126 VAL A CA 1
ATOM 955 C C . VAL A 1 126 ? 9.692 -10.037 0.276 1.00 94.19 126 VAL A C 1
ATOM 957 O O . VAL A 1 126 ? 9.541 -10.608 -0.799 1.00 94.19 126 VAL A O 1
ATOM 960 N N . ARG A 1 127 ? 10.855 -9.478 0.618 1.00 94.88 127 ARG A N 1
ATOM 961 C CA . ARG A 1 127 ? 12.048 -9.491 -0.236 1.00 94.88 127 ARG A CA 1
ATOM 962 C C . ARG A 1 127 ? 12.518 -10.917 -0.511 1.00 94.88 127 ARG A C 1
ATOM 964 O O . ARG A 1 127 ? 12.764 -11.260 -1.662 1.00 94.88 127 ARG A O 1
ATOM 971 N N . ALA A 1 128 ? 12.580 -11.762 0.517 1.00 94.81 128 ALA A N 1
ATOM 972 C CA . ALA A 1 128 ? 12.930 -13.172 0.358 1.00 94.81 128 ALA A CA 1
ATOM 973 C C . ALA A 1 128 ? 11.895 -13.930 -0.494 1.00 94.81 128 ALA A C 1
ATOM 975 O O . ALA A 1 128 ? 12.259 -14.664 -1.414 1.00 94.81 128 ALA A O 1
ATOM 976 N N . LEU A 1 129 ? 10.601 -13.719 -0.229 1.00 94.69 129 LEU A N 1
ATOM 977 C CA . LEU A 1 129 ? 9.515 -14.335 -0.992 1.00 94.69 129 LEU A CA 1
ATOM 978 C C . LEU A 1 129 ? 9.553 -13.926 -2.470 1.00 94.69 129 LEU A C 1
ATOM 980 O O . LEU A 1 129 ? 9.530 -14.778 -3.353 1.00 94.69 129 LEU A O 1
ATOM 984 N N . THR A 1 130 ? 9.617 -12.625 -2.742 1.00 95.00 130 THR A N 1
ATOM 985 C CA . THR A 1 130 ? 9.613 -12.070 -4.103 1.00 95.00 130 THR A CA 1
ATOM 986 C C . THR A 1 130 ? 10.849 -12.489 -4.886 1.00 95.00 130 THR A C 1
ATOM 988 O O . THR A 1 130 ? 10.712 -12.848 -6.052 1.00 95.00 130 THR A O 1
ATOM 991 N N . HIS A 1 131 ? 12.016 -12.571 -4.241 1.00 93.75 131 HIS A N 1
ATOM 992 C CA . HIS A 1 131 ? 13.215 -13.149 -4.843 1.00 93.75 131 HIS A CA 1
ATOM 993 C C . HIS A 1 131 ? 12.986 -14.606 -5.282 1.00 93.75 131 HIS A C 1
ATOM 995 O O . HIS A 1 131 ? 13.240 -14.953 -6.433 1.00 93.75 131 HIS A O 1
ATOM 1001 N N . ASN A 1 132 ? 12.434 -15.450 -4.403 1.00 92.56 132 ASN A N 1
ATOM 1002 C CA . ASN A 1 132 ? 12.154 -16.857 -4.721 1.00 92.56 132 ASN A CA 1
ATOM 1003 C C . ASN A 1 132 ? 11.086 -17.031 -5.811 1.00 92.56 132 ASN A C 1
ATOM 1005 O O . ASN A 1 132 ? 11.128 -17.994 -6.575 1.00 92.56 132 ASN A O 1
ATOM 1009 N N . LEU A 1 133 ? 10.132 -16.103 -5.892 1.00 90.44 133 LEU A N 1
ATOM 1010 C CA . LEU A 1 133 ? 9.071 -16.103 -6.899 1.00 90.44 133 LEU A CA 1
ATOM 1011 C C . LEU A 1 133 ? 9.451 -15.363 -8.191 1.00 90.44 133 LEU A C 1
ATOM 1013 O O . LEU A 1 133 ? 8.634 -15.303 -9.111 1.00 90.44 133 LEU A O 1
ATOM 1017 N N . ASN A 1 134 ? 10.672 -14.823 -8.280 1.00 90.94 134 ASN A N 1
ATOM 1018 C CA . ASN A 1 134 ? 11.145 -13.998 -9.393 1.00 90.94 134 ASN A CA 1
ATOM 1019 C C . ASN A 1 134 ? 10.209 -12.808 -9.701 1.00 90.94 134 ASN A C 1
ATOM 1021 O O . ASN A 1 134 ? 9.857 -12.542 -10.851 1.00 90.94 134 ASN A O 1
ATOM 1025 N N . ILE A 1 135 ? 9.769 -12.121 -8.646 1.00 93.19 135 ILE A N 1
ATOM 1026 C CA . ILE A 1 135 ? 8.945 -10.913 -8.702 1.00 93.19 135 ILE A CA 1
ATOM 1027 C C . ILE A 1 135 ? 9.867 -9.712 -8.487 1.00 93.19 135 ILE A C 1
ATOM 1029 O O . ILE A 1 135 ? 10.606 -9.672 -7.504 1.00 93.19 135 ILE A O 1
ATOM 1033 N N . ASN A 1 136 ? 9.794 -8.704 -9.361 1.00 93.38 136 ASN A N 1
ATOM 1034 C CA . ASN A 1 136 ? 10.522 -7.454 -9.136 1.00 93.38 136 ASN A CA 1
ATOM 1035 C C . ASN A 1 136 ? 9.957 -6.757 -7.894 1.00 93.38 136 ASN A C 1
ATOM 1037 O O . ASN A 1 136 ? 8.771 -6.433 -7.865 1.00 93.38 136 ASN A O 1
ATOM 1041 N N . TYR A 1 137 ? 10.775 -6.527 -6.872 1.00 95.62 137 TYR A N 1
ATOM 1042 C CA . TYR A 1 137 ? 10.328 -5.909 -5.628 1.00 95.62 137 TYR A CA 1
ATOM 1043 C C . TYR A 1 137 ? 11.135 -4.660 -5.309 1.00 95.62 137 TYR A C 1
ATOM 1045 O O . TYR A 1 137 ? 12.362 -4.709 -5.252 1.00 95.62 137 TYR A O 1
ATOM 1053 N N . TRP A 1 138 ? 10.424 -3.564 -5.055 1.00 95.75 138 TRP A N 1
ATOM 1054 C CA . TRP A 1 138 ? 10.997 -2.267 -4.718 1.00 95.75 138 TRP A CA 1
ATOM 1055 C C . TRP A 1 138 ? 10.363 -1.735 -3.432 1.00 95.75 138 TRP A C 1
ATOM 1057 O O . TRP A 1 138 ? 9.141 -1.798 -3.263 1.00 95.75 138 TRP A O 1
ATOM 1067 N N . ARG A 1 139 ? 11.182 -1.191 -2.527 1.00 94.19 139 ARG A N 1
ATOM 1068 C CA . ARG A 1 139 ? 10.731 -0.518 -1.302 1.00 94.19 139 ARG A CA 1
ATOM 1069 C C . ARG A 1 139 ? 11.261 0.910 -1.305 1.00 94.19 139 ARG A C 1
ATOM 1071 O O . ARG A 1 139 ? 12.465 1.112 -1.248 1.00 94.19 139 ARG A O 1
ATOM 1078 N N . ILE A 1 140 ? 10.350 1.875 -1.338 1.00 93.44 140 ILE A N 1
ATOM 1079 C CA . ILE A 1 140 ? 10.661 3.300 -1.213 1.00 93.44 140 ILE A CA 1
ATOM 1080 C C . ILE A 1 140 ? 10.290 3.707 0.202 1.00 93.44 140 ILE A C 1
ATOM 1082 O O . ILE A 1 140 ? 9.111 3.703 0.550 1.00 93.44 140 ILE A O 1
ATOM 1086 N N . ASP A 1 141 ? 11.289 4.003 1.022 1.00 90.44 141 ASP A N 1
ATOM 1087 C CA . ASP A 1 141 ? 11.087 4.298 2.440 1.00 90.44 141 ASP A CA 1
ATOM 1088 C C . ASP A 1 141 ? 12.239 5.180 2.953 1.00 90.44 141 ASP A C 1
ATOM 1090 O O . ASP A 1 141 ? 13.248 4.646 3.421 1.00 90.44 141 ASP A O 1
ATOM 1094 N N . PRO A 1 142 ? 12.162 6.510 2.752 1.00 89.38 142 PRO A N 1
ATOM 1095 C CA . PRO A 1 142 ? 13.236 7.436 3.110 1.00 89.38 142 PRO A CA 1
ATOM 1096 C C . PRO A 1 142 ? 13.413 7.538 4.629 1.00 89.38 142 PRO A C 1
ATOM 1098 O O . PRO A 1 142 ? 12.450 7.412 5.379 1.00 89.38 142 PRO A O 1
ATOM 1101 N N . ASP A 1 143 ? 14.621 7.826 5.104 1.00 84.56 143 ASP A N 1
ATOM 1102 C CA . ASP A 1 143 ? 14.827 8.109 6.528 1.00 84.56 143 ASP A CA 1
ATOM 1103 C C . ASP A 1 143 ? 14.156 9.430 6.930 1.00 84.56 143 ASP A C 1
ATOM 1105 O O . ASP A 1 143 ? 14.157 10.407 6.170 1.00 84.56 143 ASP A O 1
ATOM 1109 N N . GLU A 1 144 ? 13.577 9.479 8.132 1.00 78.81 144 GLU A N 1
ATOM 1110 C CA . GLU A 1 144 ? 12.980 10.714 8.632 1.00 78.81 144 GLU A CA 1
ATOM 1111 C C . GLU A 1 144 ? 14.077 11.715 9.067 1.00 78.81 144 GLU A C 1
ATOM 1113 O O . GLU A 1 144 ? 14.914 11.395 9.913 1.00 78.81 144 GLU A O 1
ATOM 1118 N N . PRO A 1 145 ? 14.077 12.963 8.558 1.00 72.19 145 PRO A N 1
ATOM 1119 C CA . PRO A 1 145 ? 15.153 13.925 8.816 1.00 72.19 145 PRO A CA 1
ATOM 1120 C C . PRO A 1 145 ? 15.171 14.517 10.235 1.00 72.19 145 PRO A C 1
ATOM 1122 O O . PRO A 1 145 ? 16.137 15.181 10.599 1.00 72.19 145 PRO A O 1
ATOM 1125 N N . SER A 1 146 ? 14.089 14.386 11.013 1.00 61.94 146 SER A N 1
ATOM 1126 C CA . SER A 1 146 ? 13.821 15.222 12.203 1.00 61.94 146 SER A CA 1
ATOM 1127 C C . SER A 1 146 ? 13.768 14.453 13.535 1.00 61.94 146 SER A C 1
ATOM 1129 O O . SER A 1 146 ? 13.247 14.982 14.519 1.00 61.94 146 SER A O 1
ATOM 1131 N N . GLY A 1 147 ? 14.305 13.230 13.589 1.00 63.41 147 GLY A N 1
ATOM 1132 C CA . GLY A 1 147 ? 14.021 12.288 14.685 1.00 63.41 147 GLY A CA 1
ATOM 1133 C C . GLY A 1 147 ? 12.612 11.702 14.551 1.00 63.41 147 GLY A C 1
ATOM 1134 O O . GLY A 1 147 ? 11.999 11.880 13.509 1.00 63.41 147 GLY A O 1
ATOM 1135 N N . ASP A 1 148 ? 12.091 11.023 15.575 1.00 69.56 148 ASP A N 1
ATOM 1136 C CA . ASP A 1 148 ? 10.762 10.396 15.500 1.00 69.56 148 ASP A CA 1
ATOM 1137 C C . ASP A 1 148 ? 9.643 11.450 15.473 1.00 69.56 148 ASP A C 1
ATOM 1139 O O . ASP A 1 148 ? 9.334 12.067 16.501 1.00 69.56 148 ASP A O 1
ATOM 1143 N N . ALA A 1 149 ? 9.019 11.689 14.315 1.00 71.94 149 ALA A N 1
ATOM 1144 C CA . ALA A 1 149 ? 7.732 12.380 14.287 1.00 71.94 149 ALA A CA 1
ATOM 1145 C C . ALA A 1 149 ? 6.685 11.561 15.035 1.00 71.94 149 ALA A C 1
ATOM 1147 O O . ALA A 1 149 ? 6.558 10.346 14.871 1.00 71.94 149 ALA A O 1
ATOM 1148 N N . ALA A 1 150 ? 5.881 12.264 15.829 1.00 78.19 150 ALA A N 1
ATOM 1149 C CA . ALA A 1 150 ? 4.636 11.706 16.319 1.00 78.19 150 ALA A CA 1
ATOM 1150 C C . ALA A 1 150 ? 3.657 11.511 15.148 1.00 78.19 150 ALA A C 1
ATOM 1152 O O . ALA A 1 150 ? 3.714 12.227 14.147 1.00 78.19 150 ALA A O 1
ATOM 1153 N N . LEU A 1 151 ? 2.731 10.561 15.290 1.00 79.12 151 LEU A N 1
ATOM 1154 C CA . LEU A 1 151 ? 1.749 10.234 14.251 1.00 79.12 151 LEU A CA 1
ATOM 1155 C C . LEU A 1 151 ? 0.841 11.427 13.890 1.00 79.12 151 LEU A C 1
ATOM 1157 O O . LEU A 1 151 ? 0.383 11.536 12.757 1.00 79.12 151 LEU A O 1
ATOM 1161 N N . ASP A 1 152 ? 0.595 12.324 14.844 1.00 82.31 152 ASP A N 1
ATOM 1162 C CA . ASP A 1 152 ? -0.217 13.538 14.716 1.00 82.31 152 ASP A CA 1
ATOM 1163 C C . ASP A 1 152 ? 0.586 14.798 14.353 1.00 82.31 152 ASP A C 1
ATOM 1165 O O . ASP A 1 152 ? 0.068 15.913 14.438 1.00 82.31 152 ASP A O 1
ATOM 1169 N N . GLU A 1 153 ? 1.844 14.654 13.931 1.00 87.56 153 GLU A N 1
ATOM 1170 C CA . GLU A 1 153 ? 2.674 15.785 13.530 1.00 87.56 153 GLU A CA 1
ATOM 1171 C C . GLU A 1 153 ? 2.088 16.521 12.311 1.00 87.56 153 GLU A C 1
ATOM 1173 O O . GLU A 1 153 ? 2.080 16.019 11.186 1.00 87.56 153 GLU A O 1
ATOM 1178 N N . SER A 1 154 ? 1.636 17.757 12.527 1.00 91.00 154 SER A N 1
ATOM 1179 C CA . SER A 1 154 ? 0.984 18.572 11.497 1.00 91.00 154 SER A CA 1
ATOM 1180 C C . SER A 1 154 ? 1.634 19.942 11.286 1.00 91.00 154 SER A C 1
ATOM 1182 O O . SER A 1 154 ? 1.066 20.795 10.595 1.00 91.00 154 SER A O 1
ATOM 1184 N N . SER A 1 155 ? 2.793 20.214 11.893 1.00 92.00 155 SER A N 1
ATOM 1185 C CA . SER A 1 155 ? 3.432 21.523 11.775 1.00 92.00 155 SER A CA 1
ATOM 1186 C C . SER A 1 155 ? 3.930 21.759 10.338 1.00 92.00 155 SER A C 1
ATOM 1188 O O . SER A 1 155 ? 4.619 20.911 9.757 1.00 92.00 155 SER A O 1
ATOM 1190 N N . PRO A 1 156 ? 3.648 22.933 9.737 1.00 93.75 156 PRO A N 1
ATOM 1191 C CA . PRO A 1 156 ? 4.082 23.227 8.370 1.00 93.75 156 PRO A CA 1
ATOM 1192 C C . PRO A 1 156 ? 5.599 23.114 8.176 1.00 93.75 156 PRO A C 1
ATOM 1194 O O . PRO A 1 156 ? 6.059 22.675 7.120 1.00 93.75 156 PRO A O 1
ATOM 1197 N N . GLY A 1 157 ? 6.377 23.481 9.202 1.00 91.44 157 GLY A N 1
ATOM 1198 C CA . GLY A 1 157 ? 7.835 23.378 9.196 1.00 91.44 157 GLY A CA 1
ATOM 1199 C C . GLY A 1 157 ? 8.318 21.933 9.075 1.00 91.44 157 GLY A C 1
ATOM 1200 O O . GLY A 1 157 ? 9.131 21.641 8.199 1.00 91.44 157 GLY A O 1
ATOM 1201 N N . ARG A 1 158 ? 7.768 21.009 9.876 1.00 88.56 158 ARG A N 1
ATOM 1202 C CA . ARG A 1 158 ? 8.156 19.591 9.812 1.00 88.56 158 ARG A CA 1
ATOM 1203 C C . ARG A 1 158 ? 7.672 18.908 8.547 1.00 88.56 158 ARG A C 1
ATOM 1205 O O . ARG A 1 158 ? 8.449 18.195 7.923 1.00 88.56 158 ARG A O 1
ATOM 1212 N N . ILE A 1 159 ? 6.453 19.198 8.091 1.00 90.12 159 ILE A N 1
ATOM 1213 C CA . ILE A 1 159 ? 5.968 18.702 6.792 1.00 90.12 159 ILE A CA 1
ATOM 1214 C C . ILE A 1 159 ? 6.893 19.160 5.658 1.00 90.12 159 ILE A C 1
ATOM 1216 O O . ILE A 1 159 ? 7.204 18.389 4.748 1.00 90.12 159 ILE A O 1
ATOM 1220 N N . THR A 1 160 ? 7.367 20.406 5.709 1.00 92.75 160 THR A N 1
ATOM 1221 C CA . THR A 1 160 ? 8.319 20.930 4.722 1.00 92.75 160 THR A CA 1
ATOM 1222 C C . THR A 1 160 ? 9.663 20.203 4.796 1.00 92.75 160 THR A C 1
ATOM 1224 O O . THR A 1 160 ? 10.189 19.817 3.753 1.00 92.75 160 THR A O 1
ATOM 1227 N N . ALA A 1 161 ? 10.182 19.946 6.000 1.00 90.50 161 ALA A N 1
ATOM 1228 C CA . ALA A 1 161 ? 11.412 19.179 6.195 1.00 90.50 161 ALA A CA 1
ATOM 1229 C C . ALA A 1 161 ? 11.292 17.736 5.669 1.00 90.50 161 ALA A C 1
ATOM 1231 O O . ALA A 1 161 ? 12.147 17.296 4.904 1.00 90.50 161 ALA A O 1
ATOM 1232 N N . MET A 1 162 ? 10.199 17.030 5.980 1.00 90.19 162 MET A N 1
ATOM 1233 C CA . MET A 1 162 ? 9.934 15.672 5.476 1.00 90.19 162 MET A CA 1
ATOM 1234 C C . MET A 1 162 ? 9.864 15.628 3.943 1.00 90.19 162 MET A C 1
ATOM 1236 O O . MET A 1 162 ? 10.444 14.746 3.307 1.00 90.19 162 MET A O 1
ATOM 1240 N N . ARG A 1 163 ? 9.207 16.617 3.318 1.00 92.12 163 ARG A N 1
ATOM 1241 C CA . ARG A 1 163 ? 9.172 16.749 1.850 1.00 92.12 163 ARG A CA 1
ATOM 1242 C C . ARG A 1 163 ? 10.560 16.969 1.262 1.00 92.12 163 ARG A C 1
ATOM 1244 O O . ARG A 1 163 ? 10.860 16.412 0.208 1.00 92.12 163 ARG A O 1
ATOM 1251 N N . GLN A 1 164 ? 11.381 17.790 1.910 1.00 92.75 164 GLN A N 1
ATOM 1252 C CA . GLN A 1 164 ? 12.736 18.070 1.451 1.00 92.75 164 GLN A CA 1
ATOM 1253 C C . GLN A 1 164 ? 13.620 16.819 1.536 1.00 92.75 164 GLN A C 1
ATOM 1255 O O . GLN A 1 164 ? 14.224 16.450 0.532 1.00 92.75 164 GLN A O 1
ATOM 1260 N N . ALA A 1 165 ? 13.591 16.099 2.658 1.00 91.25 165 ALA A N 1
ATOM 1261 C CA . ALA A 1 165 ? 14.315 14.835 2.803 1.00 91.25 165 ALA A CA 1
ATOM 1262 C C . ALA A 1 165 ? 13.850 13.773 1.799 1.00 91.25 165 ALA A C 1
ATOM 1264 O O . ALA A 1 165 ? 14.667 13.090 1.186 1.00 91.25 165 ALA A O 1
ATOM 1265 N N . THR A 1 166 ? 12.541 13.695 1.535 1.00 93.06 166 THR A N 1
ATOM 1266 C CA . THR A 1 166 ? 12.013 12.816 0.482 1.00 93.06 166 THR A CA 1
ATOM 1267 C C . THR A 1 166 ? 12.595 13.188 -0.885 1.00 93.06 166 THR A C 1
ATOM 1269 O O . THR A 1 166 ? 13.002 12.309 -1.637 1.00 93.06 166 THR A O 1
ATOM 1272 N N . ARG A 1 167 ? 12.690 14.481 -1.230 1.00 94.12 167 ARG A N 1
ATOM 1273 C CA . ARG A 1 167 ? 13.295 14.916 -2.505 1.00 94.12 167 ARG A CA 1
ATOM 1274 C C . ARG A 1 167 ? 14.771 14.542 -2.604 1.00 94.12 167 ARG A C 1
ATOM 1276 O O . ARG A 1 167 ? 15.194 14.082 -3.659 1.00 94.12 167 ARG A O 1
ATOM 1283 N N . GLU A 1 168 ? 15.528 14.723 -1.531 1.00 93.69 168 GLU A N 1
ATOM 1284 C CA . GLU A 1 168 ? 16.950 14.362 -1.468 1.00 93.69 168 GLU A CA 1
ATOM 1285 C C . GLU A 1 168 ? 17.154 12.851 -1.612 1.00 93.69 168 GLU A C 1
ATOM 1287 O O . GLU A 1 168 ? 18.013 12.412 -2.382 1.00 93.69 168 GLU A O 1
ATOM 1292 N N . TYR A 1 169 ? 16.304 12.050 -0.961 1.00 93.62 169 TYR A N 1
ATOM 1293 C CA . TYR A 1 169 ? 16.263 10.602 -1.143 1.00 93.62 169 TYR A CA 1
ATOM 1294 C C . TYR A 1 169 ? 15.983 10.230 -2.604 1.00 93.62 169 TYR A C 1
ATOM 1296 O O . TYR A 1 169 ? 16.717 9.431 -3.183 1.00 93.62 169 TYR A O 1
ATOM 1304 N N . LEU A 1 170 ? 14.964 10.828 -3.232 1.00 92.44 170 LEU A N 1
ATOM 1305 C CA . LEU A 1 170 ? 14.622 10.531 -4.627 1.00 92.44 170 LEU A CA 1
ATOM 1306 C C . LEU A 1 170 ? 15.762 10.904 -5.588 1.00 92.44 170 LEU A C 1
ATOM 1308 O O . LEU A 1 170 ? 16.037 10.170 -6.531 1.00 92.44 170 LEU A O 1
ATOM 1312 N N . GLN A 1 171 ? 16.449 12.024 -5.351 1.00 91.44 171 GLN A N 1
ATOM 1313 C CA . GLN A 1 171 ? 17.600 12.436 -6.161 1.00 91.44 171 GLN A CA 1
ATOM 1314 C C . GLN A 1 171 ? 18.771 11.459 -6.014 1.00 91.44 171 GLN A C 1
ATOM 1316 O O . GLN A 1 171 ? 19.342 11.020 -7.016 1.00 91.44 171 GLN A O 1
ATOM 1321 N N . SER A 1 172 ? 19.082 11.077 -4.774 1.00 92.31 172 SER A N 1
ATOM 1322 C CA . SER A 1 172 ? 20.185 10.166 -4.452 1.00 92.31 172 SER A CA 1
ATOM 1323 C C . SER A 1 172 ? 19.952 8.744 -4.974 1.00 92.31 172 SER A C 1
ATOM 1325 O O . SER A 1 172 ? 20.910 8.058 -5.314 1.00 92.31 172 SER A O 1
ATOM 1327 N N . ASN A 1 173 ? 18.689 8.326 -5.107 1.00 91.31 173 ASN A N 1
ATOM 1328 C CA . ASN A 1 173 ? 18.289 7.001 -5.598 1.00 91.31 173 ASN A CA 1
ATOM 1329 C C . ASN A 1 173 ? 17.693 7.038 -7.019 1.00 91.31 173 ASN A C 1
ATOM 1331 O O . ASN A 1 173 ? 17.004 6.110 -7.438 1.00 91.31 173 ASN A O 1
ATOM 1335 N N . SER A 1 174 ? 17.950 8.104 -7.782 1.00 87.25 174 SER A N 1
ATOM 1336 C CA . SER A 1 174 ? 17.354 8.326 -9.110 1.00 87.25 174 SER A CA 1
ATOM 1337 C C . SER A 1 174 ? 17.564 7.164 -10.087 1.00 87.25 174 SER A C 1
ATOM 1339 O O . SER A 1 174 ? 16.624 6.768 -10.768 1.00 87.25 174 SER A O 1
ATOM 1341 N N . ALA A 1 175 ? 18.752 6.554 -10.108 1.00 81.88 175 ALA A N 1
ATOM 1342 C CA . ALA A 1 175 ? 19.032 5.404 -10.970 1.00 81.88 175 ALA A CA 1
ATOM 1343 C C . ALA A 1 175 ? 18.187 4.165 -10.613 1.00 81.88 175 ALA A C 1
ATOM 1345 O O . ALA A 1 175 ? 17.714 3.460 -11.502 1.00 81.88 175 ALA A O 1
ATOM 1346 N N . GLU A 1 176 ? 17.977 3.907 -9.320 1.00 84.69 176 GLU A N 1
ATOM 1347 C CA . GLU A 1 176 ? 17.135 2.807 -8.839 1.00 84.69 176 GLU A CA 1
ATOM 1348 C C . GLU A 1 176 ? 15.660 3.056 -9.189 1.00 84.69 176 GLU A C 1
ATOM 1350 O O . GLU A 1 176 ? 14.964 2.179 -9.703 1.00 84.69 176 GLU A O 1
ATOM 1355 N N . LEU A 1 177 ? 15.200 4.294 -8.997 1.00 88.00 177 LEU A N 1
ATOM 1356 C CA . LEU A 1 177 ? 13.850 4.716 -9.359 1.00 88.00 177 LEU A CA 1
ATOM 1357 C C . LEU A 1 177 ? 13.604 4.627 -10.866 1.00 88.00 177 LEU A C 1
ATOM 1359 O O . LEU A 1 177 ? 12.522 4.208 -11.276 1.00 88.00 177 LEU A O 1
ATOM 1363 N N . ASP A 1 178 ? 14.595 4.965 -11.691 1.00 82.81 178 ASP A N 1
ATOM 1364 C CA . ASP A 1 178 ? 14.517 4.798 -13.141 1.00 82.81 178 ASP A CA 1
ATOM 1365 C C . ASP A 1 178 ? 14.370 3.315 -13.513 1.00 82.81 178 ASP A C 1
ATOM 1367 O O . ASP A 1 178 ? 13.516 2.972 -14.333 1.00 82.81 178 ASP A O 1
ATOM 1371 N N . GLN A 1 179 ? 15.132 2.415 -12.879 1.00 81.81 179 GLN A N 1
ATOM 1372 C CA . GLN A 1 179 ? 15.002 0.965 -13.085 1.00 81.81 179 GLN A CA 1
ATOM 1373 C C . GLN A 1 179 ? 13.619 0.444 -12.680 1.00 81.81 179 GLN A C 1
ATOM 1375 O O . GLN A 1 179 ? 13.006 -0.320 -13.429 1.00 81.81 179 GLN A O 1
ATOM 1380 N N . MET A 1 180 ? 13.095 0.895 -11.540 1.00 89.19 180 MET A N 1
ATOM 1381 C CA . MET A 1 180 ? 11.736 0.581 -11.103 1.00 89.19 180 MET A CA 1
ATOM 1382 C C . MET A 1 180 ? 10.694 1.074 -12.116 1.00 89.19 180 MET A C 1
ATOM 1384 O O . MET A 1 180 ? 9.813 0.311 -12.522 1.00 89.19 180 MET A O 1
ATOM 1388 N N . CYS A 1 181 ? 10.790 2.336 -12.548 1.00 85.25 181 CYS A N 1
ATOM 1389 C CA . CYS A 1 181 ? 9.883 2.925 -13.534 1.00 85.25 181 CYS A CA 1
ATOM 1390 C C . CYS A 1 181 ? 9.910 2.142 -14.845 1.00 85.25 181 CYS A C 1
ATOM 1392 O O . CYS A 1 181 ? 8.857 1.861 -15.417 1.00 85.25 181 CYS A O 1
ATOM 1394 N N . LEU A 1 182 ? 11.101 1.751 -15.299 1.00 79.25 182 LEU A N 1
ATOM 1395 C CA . LEU A 1 182 ? 11.260 0.889 -16.458 1.00 79.25 182 LEU A CA 1
ATOM 1396 C C . LEU A 1 182 ? 10.539 -0.434 -16.222 1.00 79.25 182 LEU A C 1
ATOM 1398 O O . LEU A 1 182 ? 9.604 -0.712 -16.960 1.00 79.25 182 LEU A O 1
ATOM 1402 N N . ALA A 1 183 ? 10.868 -1.192 -15.174 1.00 82.94 183 ALA A N 1
ATOM 1403 C CA . ALA A 1 183 ? 10.222 -2.474 -14.878 1.00 82.94 183 ALA A CA 1
ATOM 1404 C C . ALA A 1 183 ? 8.682 -2.382 -14.867 1.00 82.94 183 ALA A C 1
ATOM 1406 O O . ALA A 1 183 ? 8.005 -3.240 -15.431 1.00 82.94 183 ALA A O 1
ATOM 1407 N N . LEU A 1 184 ? 8.112 -1.313 -14.302 1.00 86.94 184 LEU A N 1
ATOM 1408 C CA . LEU A 1 184 ? 6.670 -1.061 -14.352 1.00 86.94 184 LEU A CA 1
ATOM 1409 C C . LEU A 1 184 ? 6.166 -0.812 -15.778 1.00 86.94 184 LEU A C 1
ATOM 1411 O O . LEU A 1 184 ? 5.203 -1.448 -16.201 1.00 86.94 184 LEU A O 1
ATOM 1415 N N . LEU A 1 185 ? 6.814 0.071 -16.544 1.00 80.81 185 LEU A N 1
ATOM 1416 C CA . LEU A 1 185 ? 6.428 0.376 -17.926 1.00 80.81 185 LEU A CA 1
ATOM 1417 C C . LEU A 1 185 ? 6.450 -0.877 -18.810 1.00 80.81 185 LEU A C 1
ATOM 1419 O O . LEU A 1 185 ? 5.524 -1.091 -19.593 1.00 80.81 185 LEU A O 1
ATOM 1423 N N . GLN A 1 186 ? 7.454 -1.733 -18.628 1.00 75.19 186 GLN A N 1
ATOM 1424 C CA . GLN A 1 186 ? 7.584 -3.020 -19.310 1.00 75.19 186 GLN A CA 1
ATOM 1425 C C . GLN A 1 186 ? 6.383 -3.951 -19.046 1.00 75.19 186 GLN A C 1
ATOM 1427 O O . GLN A 1 186 ? 5.977 -4.710 -19.925 1.00 75.19 186 GLN A O 1
ATOM 1432 N N . LEU A 1 187 ? 5.765 -3.849 -17.865 1.00 83.19 187 LEU A N 1
ATOM 1433 C CA . LEU A 1 187 ? 4.596 -4.633 -17.454 1.00 83.19 187 LEU A CA 1
ATOM 1434 C C . LEU A 1 187 ? 3.247 -4.006 -17.825 1.00 83.19 187 LEU A C 1
ATOM 1436 O O . LEU A 1 187 ? 2.229 -4.687 -17.713 1.00 83.19 187 LEU A O 1
ATOM 1440 N N . THR A 1 188 ? 3.202 -2.753 -18.291 1.00 74.12 188 THR A N 1
ATOM 1441 C CA . THR A 1 188 ? 1.931 -2.112 -18.693 1.00 74.12 188 THR A CA 1
ATOM 1442 C C . THR A 1 188 ? 1.408 -2.585 -20.046 1.00 74.12 188 THR A C 1
ATOM 1444 O O . THR A 1 188 ? 0.218 -2.438 -20.308 1.00 74.12 188 THR A O 1
ATOM 1447 N N . TRP A 1 189 ? 2.281 -3.116 -20.917 1.00 65.00 189 TRP A N 1
ATOM 1448 C CA . TRP A 1 189 ? 1.957 -3.549 -22.290 1.00 65.00 189 TRP A CA 1
ATOM 1449 C C . TRP A 1 189 ? 1.232 -2.456 -23.110 1.00 65.00 189 TRP A C 1
ATOM 1451 O O . TRP A 1 189 ? 0.628 -2.734 -24.144 1.00 65.00 189 TRP A O 1
ATOM 1461 N N . HIS A 1 190 ? 1.288 -1.195 -22.663 1.00 61.19 190 HIS A N 1
ATOM 1462 C CA . HIS A 1 190 ? 0.515 -0.104 -23.236 1.00 61.19 190 HIS A CA 1
ATOM 1463 C C . HIS A 1 190 ? 1.296 0.544 -24.394 1.00 61.19 190 HIS A C 1
ATOM 1465 O O . HIS A 1 190 ? 2.455 0.920 -24.206 1.00 61.19 190 HIS A O 1
ATOM 1471 N N . PRO A 1 191 ? 0.699 0.760 -25.583 1.00 60.09 191 PRO A N 1
ATOM 1472 C CA . PRO A 1 191 ? 1.405 1.328 -26.738 1.00 60.09 191 PRO A CA 1
ATOM 1473 C C . PRO A 1 191 ? 2.070 2.686 -26.465 1.00 60.09 191 PRO A C 1
ATOM 1475 O O . PRO A 1 191 ? 3.166 2.953 -26.956 1.00 60.09 191 PRO A O 1
ATOM 1478 N N . SER A 1 192 ? 1.455 3.537 -25.633 1.00 62.91 192 SER A N 1
ATOM 1479 C CA . SER A 1 192 ? 2.063 4.823 -25.259 1.00 62.91 192 SER A CA 1
ATOM 1480 C C . SER A 1 192 ? 3.262 4.670 -24.316 1.00 62.91 192 SER A C 1
ATOM 1482 O O . SER A 1 192 ? 4.152 5.520 -24.351 1.00 62.91 192 SER A O 1
ATOM 1484 N N . ALA A 1 193 ? 3.353 3.576 -23.548 1.00 63.59 193 ALA A N 1
ATOM 1485 C CA . ALA A 1 193 ? 4.509 3.302 -22.699 1.00 63.59 193 ALA A CA 1
ATOM 1486 C C . ALA A 1 193 ? 5.776 3.167 -23.552 1.00 63.59 193 ALA A C 1
ATOM 1488 O O . ALA A 1 193 ? 6.794 3.756 -23.209 1.00 63.59 193 ALA A O 1
ATOM 1489 N N . PHE A 1 194 ? 5.702 2.528 -24.725 1.00 63.19 194 PHE A N 1
ATOM 1490 C CA . PHE A 1 194 ? 6.837 2.441 -25.654 1.00 63.19 194 PHE A CA 1
ATOM 1491 C C . PHE A 1 194 ? 7.340 3.814 -26.114 1.00 63.19 194 PHE A C 1
ATOM 1493 O O . PHE A 1 194 ? 8.550 4.027 -26.198 1.00 63.19 194 PHE A O 1
ATOM 1500 N N . SER A 1 195 ? 6.438 4.765 -26.381 1.00 64.06 195 SER A N 1
ATOM 1501 C CA . SER A 1 195 ? 6.824 6.132 -26.761 1.00 64.06 195 SER A CA 1
ATOM 1502 C C . SER A 1 195 ? 7.516 6.880 -25.615 1.00 64.06 195 SER A C 1
ATOM 1504 O O . SER A 1 195 ? 8.530 7.547 -25.836 1.00 64.06 195 SER A O 1
ATOM 1506 N N . THR A 1 196 ? 7.032 6.693 -24.384 1.00 64.56 196 THR A N 1
ATOM 1507 C CA . THR A 1 196 ? 7.617 7.264 -23.166 1.00 64.56 196 THR A CA 1
ATOM 1508 C C . THR A 1 196 ? 8.988 6.661 -22.876 1.00 64.56 196 THR A C 1
ATOM 1510 O O . THR A 1 196 ? 9.944 7.410 -22.682 1.00 64.56 196 THR A O 1
ATOM 1513 N N . ILE A 1 197 ? 9.127 5.331 -22.938 1.00 64.94 197 ILE A N 1
ATOM 1514 C CA . ILE A 1 197 ? 10.415 4.654 -22.742 1.00 64.94 197 ILE A CA 1
ATOM 1515 C C . ILE A 1 197 ? 11.425 5.115 -23.813 1.00 64.94 197 ILE A C 1
ATOM 1517 O O . ILE A 1 197 ? 12.552 5.478 -23.482 1.00 64.94 197 ILE A O 1
ATOM 1521 N N . ASN A 1 198 ? 11.015 5.203 -25.086 1.00 63.31 198 ASN A N 1
ATOM 1522 C CA . ASN A 1 198 ? 11.868 5.711 -26.169 1.00 63.31 198 ASN A CA 1
ATOM 1523 C C . ASN A 1 198 ? 12.297 7.175 -25.970 1.00 63.31 198 ASN A C 1
ATOM 1525 O O . ASN A 1 198 ? 13.374 7.563 -26.420 1.00 63.31 198 ASN A O 1
ATOM 1529 N N . SER A 1 199 ? 11.468 8.012 -25.339 1.00 65.31 199 SER A N 1
ATOM 1530 C CA . SER A 1 199 ? 11.826 9.398 -25.017 1.00 65.31 199 SER A CA 1
ATOM 1531 C C . SER A 1 199 ? 12.803 9.480 -23.844 1.00 65.31 199 SER A C 1
ATOM 1533 O O . SER A 1 199 ? 13.750 10.264 -23.901 1.00 65.31 199 SER A O 1
ATOM 1535 N N . LEU A 1 200 ? 12.606 8.651 -22.815 1.00 60.50 200 LEU A N 1
ATOM 1536 C CA . LEU A 1 200 ? 13.478 8.583 -21.640 1.00 60.50 200 LEU A CA 1
ATOM 1537 C C . LEU A 1 200 ? 14.882 8.101 -22.016 1.00 60.50 200 LEU A C 1
ATOM 1539 O O . LEU A 1 200 ? 15.857 8.757 -21.664 1.00 60.50 200 LEU A O 1
ATOM 1543 N N . LEU A 1 201 ? 14.987 7.059 -22.844 1.00 58.16 201 LEU A N 1
ATOM 1544 C CA . LEU A 1 201 ? 16.263 6.570 -23.377 1.00 58.16 201 LEU A CA 1
ATOM 1545 C C . LEU A 1 201 ? 17.070 7.613 -24.160 1.00 58.16 201 LEU A C 1
ATOM 1547 O O . LEU A 1 201 ? 18.289 7.514 -24.243 1.00 58.16 201 LEU A O 1
ATOM 1551 N N . LYS A 1 202 ? 16.402 8.587 -24.785 1.00 61.81 202 LYS A N 1
ATOM 1552 C CA . LYS A 1 202 ? 17.074 9.653 -25.543 1.00 61.81 202 LYS A CA 1
ATOM 1553 C C . LYS A 1 202 ? 17.633 10.757 -24.643 1.00 61.81 202 LYS A C 1
ATOM 1555 O O . LYS A 1 202 ? 18.453 11.540 -25.111 1.00 61.81 202 LYS A O 1
ATOM 1560 N N . LYS A 1 203 ? 17.152 10.867 -23.400 1.00 59.31 203 LYS A N 1
ATOM 1561 C CA . LYS A 1 203 ? 17.463 11.973 -22.479 1.00 59.31 203 LYS A CA 1
ATOM 1562 C C . LYS A 1 203 ? 18.539 11.636 -21.449 1.00 59.31 203 LYS A C 1
ATOM 1564 O O . LYS A 1 203 ? 19.092 12.552 -20.852 1.00 59.31 203 LYS A O 1
ATOM 1569 N N . SER A 1 204 ? 18.850 10.363 -21.248 1.00 47.66 204 SER A N 1
ATOM 1570 C CA . SER A 1 204 ? 19.808 9.896 -20.246 1.00 47.66 204 SER A CA 1
ATOM 1571 C C . SER A 1 204 ? 20.803 8.916 -20.862 1.00 47.66 204 SER A C 1
ATOM 1573 O O . SER A 1 204 ? 20.492 8.184 -21.799 1.00 47.66 204 SER A O 1
ATOM 1575 N N . SER A 1 205 ? 22.008 8.858 -20.294 1.00 49.72 205 SER A N 1
ATOM 1576 C CA . SER A 1 205 ? 23.000 7.801 -20.526 1.00 49.72 205 SER A CA 1
ATOM 1577 C C . SER A 1 205 ? 22.554 6.468 -19.902 1.00 49.72 205 SER A C 1
ATOM 1579 O O . SER A 1 205 ? 23.331 5.809 -19.208 1.00 49.72 205 SER A O 1
ATOM 1581 N N . LEU A 1 206 ? 21.277 6.113 -20.059 1.00 53.91 206 LEU A N 1
ATOM 1582 C CA . LEU A 1 206 ? 20.688 4.899 -19.518 1.00 53.91 206 LEU A CA 1
ATOM 1583 C C . LEU A 1 206 ? 21.395 3.719 -20.196 1.00 53.91 206 LEU A C 1
ATOM 1585 O O . LEU A 1 206 ? 21.291 3.512 -21.406 1.00 53.91 206 LEU A O 1
ATOM 1589 N N . GLN A 1 207 ? 22.221 3.049 -19.387 1.00 57.16 207 GLN A N 1
ATOM 1590 C CA . GLN A 1 207 ? 23.198 2.033 -19.768 1.00 57.16 207 GLN A CA 1
ATOM 1591 C C . GLN A 1 207 ? 22.583 0.957 -20.672 1.00 57.16 207 GLN A C 1
ATOM 1593 O O . GLN A 1 207 ? 21.389 0.662 -20.601 1.00 57.16 207 GLN A O 1
ATOM 1598 N N . SER A 1 208 ? 23.434 0.347 -21.501 1.00 57.06 208 SER A N 1
ATOM 1599 C CA . SER A 1 208 ? 23.144 -0.716 -22.478 1.00 57.06 208 SER A CA 1
ATOM 1600 C C . SER A 1 208 ? 22.143 -1.792 -22.032 1.00 57.06 208 SER A C 1
ATOM 1602 O O . SER A 1 208 ? 21.476 -2.396 -22.871 1.00 57.06 208 SER A O 1
ATOM 1604 N N . ASP A 1 209 ? 22.001 -2.024 -20.730 1.00 51.03 209 ASP A N 1
ATOM 1605 C CA . ASP A 1 209 ? 21.089 -3.012 -20.160 1.00 51.03 209 ASP A CA 1
ATOM 1606 C C . ASP A 1 209 ? 19.610 -2.619 -20.296 1.00 51.03 209 ASP A C 1
ATOM 1608 O O . ASP A 1 209 ? 18.769 -3.489 -20.520 1.00 51.03 209 ASP A O 1
ATOM 1612 N N . VAL A 1 210 ? 19.280 -1.324 -20.299 1.00 54.44 210 VAL A N 1
ATOM 1613 C CA . VAL A 1 210 ? 17.900 -0.858 -20.527 1.00 54.44 210 VAL A CA 1
ATOM 1614 C C . VAL A 1 210 ? 17.501 -0.991 -21.991 1.00 54.44 210 VAL A C 1
ATOM 1616 O O . VAL A 1 210 ? 16.396 -1.443 -22.295 1.00 54.44 210 VAL A O 1
ATOM 1619 N N . GLN A 1 211 ? 18.418 -0.692 -22.914 1.00 57.09 211 GLN A N 1
ATOM 1620 C CA . GLN A 1 211 ? 18.210 -0.971 -24.338 1.00 57.09 211 GLN A CA 1
ATOM 1621 C C . GLN A 1 211 ? 18.037 -2.475 -24.597 1.00 57.09 211 GLN A C 1
ATOM 1623 O O . GLN A 1 211 ? 17.150 -2.867 -25.358 1.00 57.09 211 GLN A O 1
ATOM 1628 N N . ARG A 1 212 ? 18.829 -3.327 -23.929 1.00 60.25 212 ARG A N 1
ATOM 1629 C CA . ARG A 1 212 ? 18.717 -4.790 -24.035 1.00 60.25 212 ARG A CA 1
ATOM 1630 C C . ARG A 1 212 ? 17.376 -5.297 -23.487 1.00 60.25 212 ARG A C 1
ATOM 1632 O O . ARG A 1 212 ? 16.724 -6.105 -24.145 1.00 60.25 212 ARG A O 1
ATOM 1639 N N . ALA A 1 213 ? 16.922 -4.774 -22.347 1.00 53.59 213 ALA A N 1
ATOM 1640 C CA . ALA A 1 213 ? 15.621 -5.119 -21.770 1.00 53.59 213 ALA A CA 1
ATOM 1641 C C . ALA A 1 213 ? 14.454 -4.691 -22.682 1.00 53.59 213 ALA A C 1
ATOM 1643 O O . ALA A 1 213 ? 13.494 -5.437 -22.868 1.00 53.59 213 ALA A O 1
ATOM 1644 N N . MET A 1 214 ? 14.560 -3.531 -23.340 1.00 55.91 214 MET A N 1
ATOM 1645 C CA . MET A 1 214 ? 13.574 -3.100 -24.337 1.00 55.91 214 MET A CA 1
ATOM 1646 C C . MET A 1 214 ? 13.539 -3.974 -25.585 1.00 55.91 214 MET A C 1
ATOM 1648 O O . MET A 1 214 ? 12.451 -4.283 -26.068 1.00 55.91 214 MET A O 1
ATOM 1652 N N . GLN A 1 215 ? 14.695 -4.383 -26.114 1.00 62.59 215 GLN A N 1
ATOM 1653 C CA . GLN A 1 215 ? 14.735 -5.311 -27.245 1.00 62.59 215 GLN A CA 1
ATOM 1654 C C . GLN A 1 215 ? 14.026 -6.620 -26.893 1.00 62.59 215 GLN A C 1
ATOM 1656 O O . GLN A 1 215 ? 13.220 -7.106 -27.682 1.00 62.59 215 GLN A O 1
ATOM 1661 N N . GLN A 1 216 ? 14.243 -7.137 -25.682 1.00 60.16 216 GLN A N 1
ATOM 1662 C CA . GLN A 1 216 ? 13.544 -8.328 -25.203 1.00 60.16 216 GLN A CA 1
ATOM 1663 C C . GLN A 1 216 ? 12.028 -8.123 -25.107 1.00 60.16 216 GLN A C 1
ATOM 1665 O O . GLN A 1 216 ? 11.277 -9.023 -25.466 1.00 60.16 216 GLN A O 1
ATOM 1670 N N . LEU A 1 217 ? 11.547 -6.944 -24.707 1.00 57.44 217 LEU A N 1
ATOM 1671 C CA . LEU A 1 217 ? 10.107 -6.655 -24.678 1.00 57.44 217 LEU A CA 1
ATOM 1672 C C . LEU A 1 217 ? 9.468 -6.524 -26.043 1.00 57.44 217 LEU A C 1
ATOM 1674 O O . LEU A 1 217 ? 8.362 -7.018 -26.236 1.00 57.44 217 LEU A O 1
ATOM 1678 N N . ILE A 1 218 ? 10.143 -5.861 -26.979 1.00 61.69 218 ILE A N 1
ATOM 1679 C CA . ILE A 1 218 ? 9.654 -5.737 -28.353 1.00 61.69 218 ILE A CA 1
ATOM 1680 C C . ILE A 1 218 ? 9.561 -7.130 -28.984 1.00 61.69 218 ILE A C 1
ATOM 1682 O O . ILE A 1 218 ? 8.541 -7.458 -29.589 1.00 61.69 218 ILE A O 1
ATOM 1686 N N . VAL A 1 219 ? 10.587 -7.966 -28.785 1.00 62.34 219 VAL A N 1
ATOM 1687 C CA . VAL A 1 219 ? 10.600 -9.359 -29.250 1.00 62.34 219 VAL A CA 1
ATOM 1688 C C . VAL A 1 219 ? 9.484 -10.162 -28.580 1.00 62.34 219 VAL A C 1
ATOM 1690 O O . VAL A 1 219 ? 8.684 -10.769 -29.280 1.00 62.34 219 VAL A O 1
ATOM 1693 N N . ASN A 1 220 ? 9.350 -10.106 -27.253 1.00 56.97 220 ASN A N 1
ATOM 1694 C CA . ASN A 1 220 ? 8.301 -10.833 -26.532 1.00 56.97 220 ASN A CA 1
ATOM 1695 C C . ASN A 1 220 ? 6.888 -10.394 -26.947 1.00 56.97 220 ASN A C 1
ATOM 1697 O O . ASN A 1 220 ? 6.003 -11.237 -27.071 1.00 56.97 220 ASN A O 1
ATOM 1701 N N . HIS 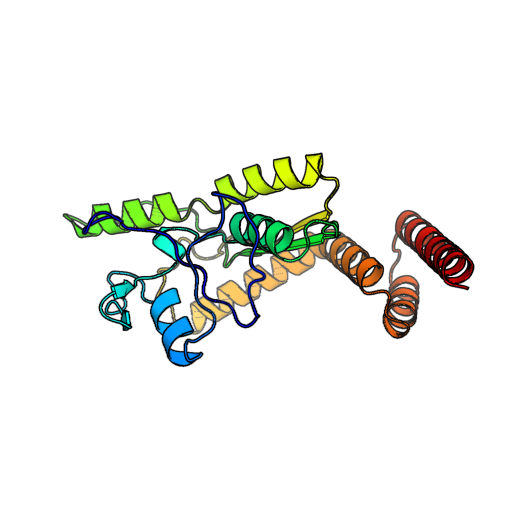A 1 221 ? 6.678 -9.102 -27.215 1.00 57.84 221 HIS A N 1
ATOM 1702 C CA . HIS A 1 221 ? 5.412 -8.576 -27.725 1.00 57.84 221 HIS A CA 1
ATOM 1703 C C . HIS A 1 221 ? 5.106 -9.083 -29.145 1.00 57.84 221 HIS A C 1
ATOM 1705 O O . HIS A 1 221 ? 3.964 -9.439 -29.438 1.00 57.84 221 HIS A O 1
ATOM 1711 N N . ALA A 1 222 ? 6.107 -9.144 -30.029 1.00 58.69 222 ALA A N 1
ATOM 1712 C CA . ALA A 1 222 ? 5.945 -9.698 -31.375 1.00 58.69 222 ALA A CA 1
ATOM 1713 C C . ALA A 1 222 ? 5.615 -11.201 -31.337 1.00 58.69 222 ALA A C 1
ATOM 1715 O O . ALA A 1 222 ? 4.678 -11.637 -32.003 1.00 58.69 222 ALA A O 1
ATOM 1716 N N . THR A 1 223 ? 6.312 -11.965 -30.494 1.00 56.56 223 THR A N 1
ATOM 1717 C CA . THR A 1 223 ? 6.092 -13.407 -30.323 1.00 56.56 223 THR A CA 1
ATOM 1718 C C . THR A 1 223 ? 4.723 -13.715 -29.711 1.00 56.56 223 THR A C 1
ATOM 1720 O O . THR A 1 223 ? 4.055 -14.648 -30.140 1.00 56.56 223 THR A O 1
ATOM 1723 N N . GLN A 1 224 ? 4.265 -12.926 -28.732 1.00 54.97 224 GLN A N 1
ATOM 1724 C CA . GLN A 1 224 ? 2.942 -13.103 -28.119 1.00 54.97 224 GLN A CA 1
ATOM 1725 C C . GLN A 1 224 ? 1.800 -12.801 -29.098 1.00 54.97 224 GLN A C 1
ATOM 1727 O O . GLN A 1 224 ? 0.828 -13.548 -29.114 1.00 54.97 224 GLN A O 1
ATOM 1732 N N . ARG A 1 225 ? 1.927 -11.773 -29.956 1.00 52.41 225 ARG A N 1
ATOM 1733 C CA . ARG A 1 225 ? 0.939 -11.507 -31.021 1.00 52.41 225 ARG A CA 1
ATOM 1734 C C . ARG A 1 225 ? 0.819 -12.662 -32.012 1.00 52.41 225 ARG A C 1
ATOM 1736 O O . ARG A 1 225 ? -0.294 -13.017 -32.371 1.00 52.41 225 ARG A O 1
ATOM 1743 N N . GLN A 1 226 ? 1.943 -13.268 -32.394 1.00 50.31 226 GLN A N 1
ATOM 1744 C CA . GLN A 1 226 ? 1.960 -14.421 -33.302 1.00 50.31 226 GLN A CA 1
ATOM 1745 C C . GLN A 1 226 ? 1.380 -15.707 -32.694 1.00 50.31 226 GLN A C 1
ATOM 1747 O O . GLN A 1 226 ? 1.065 -16.625 -33.436 1.00 50.31 226 GLN A O 1
ATOM 1752 N N . LEU A 1 227 ? 1.270 -15.799 -31.364 1.00 45.91 227 LEU A N 1
ATOM 1753 C CA . LEU A 1 227 ? 0.659 -16.939 -30.666 1.00 45.91 227 LEU A CA 1
ATOM 1754 C C . LEU A 1 227 ? -0.838 -16.732 -30.372 1.00 45.91 227 LEU A C 1
ATOM 1756 O O . LEU A 1 227 ? -1.514 -17.682 -29.988 1.00 45.91 227 LEU A O 1
ATOM 1760 N N . SER A 1 228 ? -1.337 -15.498 -30.497 1.00 45.38 228 SER A N 1
ATOM 1761 C CA . SER A 1 228 ? -2.750 -15.132 -30.313 1.00 45.38 228 SER A CA 1
ATOM 1762 C C . SER A 1 228 ? -3.554 -15.032 -31.618 1.00 45.38 228 SER A C 1
ATOM 1764 O O . SER A 1 228 ? -4.750 -14.750 -31.558 1.00 45.38 228 SER A O 1
ATOM 1766 N N . GLU A 1 229 ? -2.899 -15.227 -32.764 1.00 42.09 229 GLU A N 1
ATOM 1767 C CA . GLU A 1 229 ? -3.485 -15.354 -34.111 1.00 42.09 229 GLU A CA 1
ATOM 1768 C C . GLU A 1 229 ? -3.443 -16.823 -34.555 1.00 42.09 229 GLU A C 1
ATOM 1770 O O . GLU A 1 229 ? -4.423 -17.264 -35.197 1.00 42.09 229 GLU A O 1
#

Sequence (229 aa):
MEKNQWCCMLLCNYDRPDHEGDHRMVGSNQWEVGDILRASTAAPTYFQPVTVDGRTYVDGGLAANNPTMHAILEAGCIWPQRRIGCVVSLGCGKSSYGGAKSSGTLYWVSQLMAIAVSTEKVHESVRALTHNLNINYWRIDPDEPSGDAALDESSPGRITAMRQATREYLQSNSAELDQMCLALLQLTWHPSAFSTINSLLKKSSLQSDVQRAMQQLIVNHATQRQLSE

Foldseek 3Di:
DPPDDDFQEDEDQDDQDDDPDPPAHHYDNPDDPVLVVCLQDQAPPPHDWDDDPNDTGHHNLLAPVFCQVVVVVSCCRRCVPDAAAEDEGEDPADAPCPQDPDDDPVSVSVVSSVVSNPSVVVVVVVVVVCVVSVHHYHYHHFHQPPHDDDPPDDDPVSVVSRVVSSVVSCVVCVLVVVVVLLSVLLVVLDPVSVVVLVVVVVVDPNDPVSVVVVVVSVVVNVVVVVVVD

Organism: Prymnesium parvum (NCBI:txid97485)

pLDDT: mean 77.78, std 15.88, range [42.09, 96.81]

InterPro domains:
  IPR002641 Patatin-like phospholipase domain [PF01734] (24-72)
  IPR002641 Patatin-like phospholipase domain [PS51635] (1-72)
  IPR016035 Acyl transferase/acyl hydrolase/lysophospholipase [SSF52151] (21-175)

Radius of gyration: 21.45 Å; chains: 1; bounding box: 46×47×67 Å